Protein AF-A0A831TPR7-F1 (afdb_monomer)

Structure (mmCIF, N/CA/C/O backbone):
data_AF-A0A831TPR7-F1
#
_entry.id   AF-A0A831TPR7-F1
#
loop_
_atom_site.group_PDB
_atom_site.id
_atom_site.type_symbol
_atom_site.label_atom_id
_atom_site.label_alt_id
_atom_site.label_comp_id
_atom_site.label_asym_id
_atom_site.label_entity_id
_atom_site.label_seq_id
_atom_site.pdbx_PDB_ins_code
_atom_site.Cartn_x
_atom_site.Cartn_y
_atom_site.Cartn_z
_atom_site.occupancy
_atom_site.B_iso_or_equiv
_atom_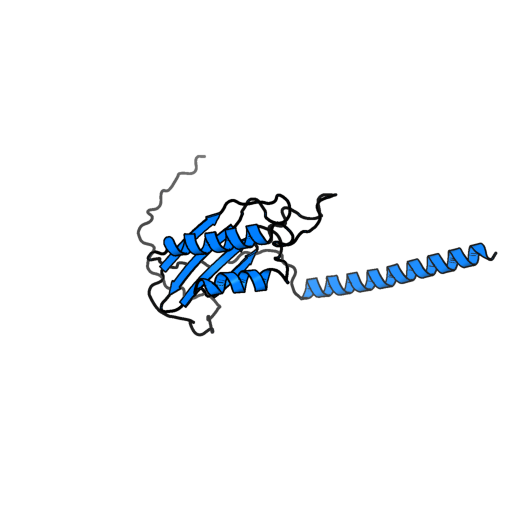site.auth_seq_id
_atom_site.auth_comp_id
_atom_site.auth_asym_id
_atom_site.auth_atom_id
_atom_site.pdbx_PDB_model_num
ATOM 1 N N . MET A 1 1 ? 3.992 -47.432 9.653 1.00 38.12 1 MET A N 1
ATOM 2 C CA . MET A 1 1 ? 4.168 -46.877 11.016 1.00 38.12 1 MET A CA 1
ATOM 3 C C . MET A 1 1 ? 3.329 -45.611 11.141 1.00 38.12 1 MET A C 1
ATOM 5 O O . MET A 1 1 ? 3.591 -44.685 10.383 1.00 38.12 1 MET A O 1
ATOM 9 N N . PRO A 1 2 ? 2.300 -45.561 12.003 1.00 32.09 2 PRO A N 1
ATOM 10 C CA . PRO A 1 2 ? 1.449 -44.384 12.127 1.00 32.09 2 PRO A CA 1
ATOM 11 C C . PRO A 1 2 ? 2.013 -43.424 13.186 1.00 32.09 2 PRO A C 1
ATOM 13 O O . PRO A 1 2 ? 2.220 -43.802 14.337 1.00 32.09 2 PRO A O 1
ATOM 16 N N . LEU A 1 3 ? 2.263 -42.174 12.795 1.00 31.80 3 LEU A N 1
ATOM 17 C CA . LEU A 1 3 ? 2.646 -41.099 13.711 1.00 31.80 3 LEU A CA 1
ATOM 18 C C . LEU A 1 3 ? 1.400 -40.583 14.441 1.00 31.80 3 LEU A C 1
ATOM 20 O O . LEU A 1 3 ? 0.478 -40.026 13.845 1.00 31.80 3 LEU A O 1
ATOM 24 N N . SER A 1 4 ? 1.377 -40.812 15.752 1.00 32.66 4 SER A N 1
ATOM 25 C CA . SER A 1 4 ? 0.311 -40.426 16.671 1.00 32.66 4 SER A CA 1
ATOM 26 C C . SER A 1 4 ? 0.134 -38.906 16.752 1.00 32.66 4 SER A C 1
ATOM 28 O O . SER A 1 4 ? 1.081 -38.176 17.050 1.00 32.66 4 SER A O 1
ATOM 30 N N . ARG A 1 5 ? -1.107 -38.436 16.589 1.00 38.75 5 ARG A N 1
ATOM 31 C CA . ARG A 1 5 ? -1.535 -37.068 16.915 1.00 38.75 5 ARG A CA 1
ATOM 32 C C . ARG A 1 5 ? -1.441 -36.835 18.428 1.00 38.75 5 ARG A C 1
ATOM 34 O O . ARG A 1 5 ? -2.238 -37.394 19.176 1.00 38.75 5 ARG A O 1
ATOM 41 N N . ARG A 1 6 ? -0.547 -35.952 18.884 1.00 32.59 6 ARG A N 1
ATOM 42 C CA . ARG A 1 6 ? -0.655 -35.330 20.215 1.00 32.59 6 ARG A CA 1
ATOM 43 C C . ARG A 1 6 ? -1.358 -33.979 20.086 1.00 32.59 6 ARG A C 1
ATOM 45 O O . ARG A 1 6 ? -0.791 -33.025 19.567 1.00 32.59 6 ARG A O 1
ATOM 52 N N . ARG A 1 7 ? -2.603 -33.910 20.567 1.00 36.56 7 ARG A N 1
ATOM 53 C CA . ARG A 1 7 ? -3.286 -32.649 20.894 1.00 36.56 7 ARG A CA 1
ATOM 54 C C . ARG A 1 7 ? -2.634 -32.088 22.160 1.00 36.56 7 ARG A C 1
ATOM 56 O O . ARG A 1 7 ? -2.813 -32.651 23.234 1.00 36.56 7 ARG A O 1
ATOM 63 N N . GLY A 1 8 ? -1.853 -31.020 22.022 1.00 31.19 8 GLY A N 1
ATOM 64 C CA . GLY A 1 8 ? -1.321 -30.246 23.145 1.00 31.19 8 GLY A CA 1
ATOM 65 C C . GLY A 1 8 ? -2.287 -29.126 23.536 1.00 31.19 8 GLY A C 1
ATOM 66 O O . GLY A 1 8 ? -2.721 -28.358 22.682 1.00 31.19 8 GLY A O 1
ATOM 67 N N . ASN A 1 9 ? -2.638 -29.069 24.820 1.0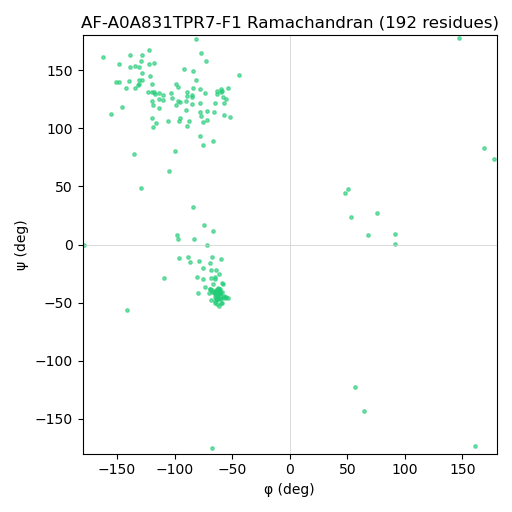0 28.41 9 ASN A N 1
ATOM 68 C CA . ASN A 1 9 ? -3.503 -28.069 25.448 1.00 28.41 9 ASN A CA 1
ATOM 69 C C . ASN A 1 9 ? -2.979 -26.631 25.245 1.00 28.41 9 ASN A C 1
ATOM 71 O O . ASN A 1 9 ? -1.889 -26.295 25.695 1.00 28.41 9 ASN A O 1
ATOM 75 N N . LEU A 1 10 ? -3.794 -25.759 24.642 1.00 34.28 10 LEU A N 1
ATOM 76 C CA . LEU A 1 10 ? -3.510 -24.341 24.346 1.00 34.28 10 LEU A CA 1
ATOM 77 C C . LEU A 1 10 ? -3.796 -23.381 25.524 1.00 34.28 10 LEU A C 1
ATOM 79 O O . LEU A 1 10 ? -4.202 -22.239 25.327 1.00 34.28 10 LEU A O 1
ATOM 83 N N . ARG A 1 11 ? -3.622 -23.819 26.775 1.00 33.84 11 ARG A N 1
ATOM 84 C CA . ARG A 1 11 ? -3.923 -22.990 27.956 1.00 33.84 11 ARG A CA 1
ATOM 85 C C . ARG A 1 11 ? -2.814 -23.075 29.001 1.00 33.84 11 ARG A C 1
ATOM 87 O O . ARG A 1 11 ? -2.983 -23.774 29.989 1.00 33.84 11 ARG A O 1
ATOM 94 N N . SER A 1 12 ? -1.704 -22.365 28.775 1.00 32.97 12 SER A N 1
ATOM 95 C CA . SER A 1 12 ? -0.780 -21.921 29.850 1.00 32.97 12 SER A CA 1
ATOM 96 C C . SER A 1 12 ? 0.430 -21.080 29.396 1.00 32.97 12 SER A C 1
ATOM 98 O O . SER A 1 12 ? 1.195 -20.639 30.244 1.00 32.97 12 SER A O 1
ATOM 100 N N . GLY A 1 13 ? 0.618 -20.780 28.105 1.00 31.08 13 GLY A N 1
ATOM 101 C CA . GLY A 1 13 ? 1.831 -20.106 27.601 1.00 31.08 13 GLY A CA 1
ATOM 102 C C . GLY A 1 13 ? 1.983 -18.601 27.885 1.00 31.08 13 GLY A C 1
ATOM 103 O O . GLY A 1 13 ? 2.782 -17.948 27.223 1.00 31.08 13 GLY A O 1
ATOM 104 N N . ALA A 1 14 ? 1.233 -18.024 28.824 1.00 39.25 14 ALA A N 1
ATOM 105 C CA . ALA A 1 14 ? 1.362 -16.617 29.200 1.0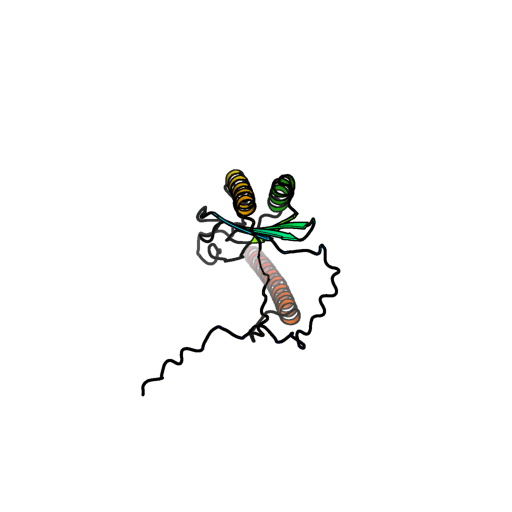0 39.25 14 ALA A CA 1
ATOM 106 C C . ALA A 1 14 ? 2.202 -16.499 30.477 1.00 39.25 14 ALA A C 1
ATOM 108 O O . ALA A 1 14 ? 1.627 -16.420 31.559 1.00 39.25 14 ALA A O 1
ATOM 109 N N . LYS A 1 15 ? 3.538 -16.558 30.350 1.00 35.31 15 LYS A N 1
ATOM 110 C CA . LYS A 1 15 ? 4.546 -16.021 31.298 1.00 35.31 15 LYS A CA 1
ATOM 111 C C . LYS A 1 15 ? 5.949 -16.525 30.936 1.00 35.31 15 LYS A C 1
ATOM 113 O O . LYS A 1 15 ? 6.458 -17.458 31.544 1.00 35.31 15 LYS A O 1
ATOM 118 N N . GLN A 1 16 ? 6.606 -15.868 29.987 1.00 32.12 16 GLN A N 1
ATOM 119 C CA . GLN A 1 16 ? 8.069 -15.790 29.983 1.00 32.12 16 GLN A CA 1
ATOM 120 C C . GLN A 1 16 ? 8.491 -14.530 29.213 1.00 32.12 16 GLN A C 1
ATOM 122 O O . GLN A 1 16 ? 8.226 -14.445 28.015 1.00 32.12 16 GLN A O 1
ATOM 127 N N . PRO A 1 17 ? 9.068 -13.513 29.883 1.00 38.16 17 PRO A N 1
ATOM 128 C CA . PRO A 1 17 ? 9.556 -12.323 29.203 1.00 38.16 17 PRO A CA 1
ATOM 129 C C . PRO A 1 17 ? 10.846 -12.655 28.441 1.00 38.16 17 PRO A C 1
ATOM 131 O O . PRO A 1 17 ? 11.771 -13.257 28.987 1.00 38.16 17 PRO A O 1
ATOM 134 N N . LEU A 1 18 ? 10.871 -12.260 27.169 1.00 46.44 18 LEU A N 1
ATOM 135 C CA . LEU A 1 18 ? 11.997 -12.351 26.241 1.00 46.44 18 LEU A CA 1
ATOM 136 C C . LEU A 1 18 ? 13.223 -11.622 26.815 1.00 46.44 18 LEU A C 1
ATOM 138 O O . LEU A 1 18 ? 13.215 -10.397 26.901 1.00 46.44 18 LEU A O 1
ATOM 142 N N . ARG A 1 19 ? 14.276 -12.358 27.192 1.00 36.34 19 ARG A N 1
ATOM 143 C CA . ARG A 1 19 ? 15.593 -11.769 27.499 1.00 36.34 19 ARG A CA 1
ATOM 144 C C . ARG A 1 19 ? 16.487 -11.598 26.267 1.00 36.34 19 ARG A C 1
ATOM 146 O O . ARG A 1 19 ? 17.414 -10.806 26.334 1.00 36.34 19 ARG A O 1
ATOM 153 N N . ASP A 1 20 ? 16.164 -12.234 25.138 1.00 37.78 20 ASP A N 1
ATOM 154 C CA . ASP A 1 20 ? 17.130 -12.401 24.041 1.00 37.78 20 ASP A CA 1
ATOM 155 C C . ASP A 1 20 ? 16.596 -11.970 22.657 1.00 37.78 20 ASP A C 1
ATOM 157 O O . ASP A 1 20 ? 16.733 -12.689 21.670 1.00 37.78 20 ASP A O 1
ATOM 161 N N . CYS A 1 21 ? 16.003 -10.775 22.558 1.00 42.03 21 CYS A N 1
ATOM 162 C CA . CYS A 1 21 ? 15.929 -10.050 21.282 1.00 42.03 21 CYS A CA 1
ATOM 163 C C . CYS A 1 21 ? 17.089 -9.040 21.243 1.00 42.03 21 CYS A C 1
ATOM 165 O O . CYS A 1 21 ? 17.023 -8.034 21.955 1.00 42.03 21 CYS A O 1
ATOM 167 N N . PRO A 1 22 ? 18.156 -9.260 20.450 1.00 37.09 22 PRO A N 1
ATOM 168 C CA . PRO A 1 22 ? 19.234 -8.291 20.302 1.00 37.09 22 PRO A CA 1
ATOM 169 C C . PRO A 1 22 ? 18.739 -7.156 19.403 1.00 37.09 22 PRO A C 1
ATOM 171 O O . PRO A 1 22 ? 18.873 -7.175 18.184 1.00 37.09 22 PRO A O 1
ATOM 174 N N . GLY A 1 23 ? 18.079 -6.197 20.034 1.00 41.75 23 GLY A N 1
ATOM 175 C CA . GLY A 1 23 ? 17.460 -5.050 19.395 1.00 41.75 23 GLY A CA 1
ATOM 176 C C . GLY A 1 23 ? 16.758 -4.239 20.464 1.00 41.75 23 GLY A C 1
ATOM 177 O O . GLY A 1 23 ? 15.540 -4.296 20.591 1.00 41.75 23 GLY A O 1
ATOM 178 N N . SER A 1 24 ? 17.543 -3.538 21.280 1.00 42.19 24 SER A N 1
ATOM 179 C CA . SER A 1 24 ? 17.031 -2.421 22.069 1.00 42.19 24 SER A CA 1
ATOM 180 C C . SER A 1 24 ? 16.296 -1.499 21.096 1.00 42.19 24 SER A C 1
ATOM 182 O O . SER A 1 24 ? 16.932 -0.915 20.220 1.00 42.19 24 SER A O 1
ATOM 184 N N . LEU A 1 25 ? 14.965 -1.433 21.182 1.00 45.59 25 LEU A N 1
ATOM 185 C CA . LEU A 1 25 ? 14.191 -0.410 20.488 1.00 45.59 25 LEU A CA 1
ATOM 186 C C . LEU A 1 25 ? 14.565 0.918 21.153 1.00 45.59 25 LEU A C 1
ATOM 188 O O . LEU A 1 25 ? 13.980 1.315 22.153 1.00 45.59 25 LEU A O 1
ATOM 192 N N . THR A 1 26 ? 15.610 1.561 20.638 1.00 51.50 26 THR A N 1
ATOM 193 C CA . THR A 1 26 ? 16.143 2.845 21.114 1.00 51.50 26 THR A CA 1
ATOM 194 C C . THR A 1 26 ? 15.233 4.027 20.777 1.00 51.50 26 THR A C 1
ATOM 196 O O . THR A 1 26 ? 15.550 5.165 21.120 1.00 51.50 26 THR A O 1
ATOM 199 N N . GLU A 1 27 ? 14.110 3.787 20.103 1.00 58.50 27 GLU A N 1
ATOM 200 C CA . GLU A 1 27 ? 13.163 4.824 19.721 1.00 58.50 27 GLU A CA 1
ATOM 201 C C . GLU A 1 27 ? 12.191 5.120 20.864 1.00 58.50 27 GLU A C 1
ATOM 203 O O . GLU A 1 27 ? 11.539 4.234 21.417 1.00 58.50 27 GLU A O 1
ATOM 208 N N . 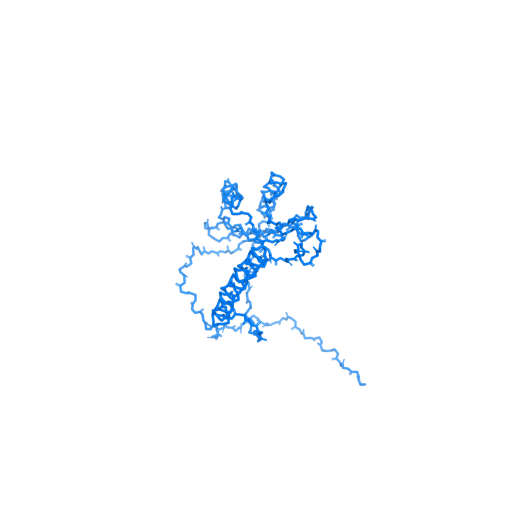LYS A 1 28 ? 12.097 6.405 21.219 1.00 71.88 28 LYS A N 1
ATOM 209 C CA . LYS A 1 28 ? 11.135 6.895 22.204 1.00 71.88 28 LYS A CA 1
ATOM 210 C C . LYS A 1 28 ? 9.710 6.577 21.715 1.00 71.88 28 LYS A C 1
ATOM 212 O O . LYS A 1 28 ? 9.402 6.895 20.564 1.00 71.88 28 LYS A O 1
ATOM 217 N N . PRO A 1 29 ? 8.832 5.999 22.557 1.00 70.69 29 PRO A N 1
ATOM 218 C CA . PRO A 1 29 ? 7.467 5.688 22.149 1.00 70.69 29 PRO A CA 1
ATOM 219 C C . PRO A 1 29 ? 6.725 6.964 21.732 1.00 70.69 29 PRO A C 1
ATOM 221 O O . PRO A 1 29 ? 6.783 7.979 22.428 1.00 70.69 29 PRO A O 1
ATOM 224 N N . LEU A 1 30 ? 6.027 6.912 20.590 1.00 76.69 30 LEU A N 1
ATOM 225 C CA . LEU A 1 30 ? 5.206 8.031 20.107 1.00 76.69 30 LEU A CA 1
ATOM 226 C C . LEU A 1 30 ? 3.973 8.266 20.992 1.00 76.69 30 LEU A C 1
ATOM 228 O O . LEU A 1 30 ? 3.481 9.388 21.064 1.00 76.69 30 LEU A O 1
ATOM 232 N N . SER A 1 31 ? 3.451 7.218 21.632 1.00 82.38 31 SER A N 1
ATOM 233 C CA . SER A 1 31 ? 2.335 7.310 22.572 1.00 82.38 31 SER A CA 1
ATOM 234 C C . SER A 1 31 ? 2.255 6.065 23.459 1.00 82.38 31 SER A C 1
ATOM 236 O O . SER A 1 31 ? 2.809 5.018 23.116 1.00 82.38 31 SER A O 1
ATOM 238 N N . GLU A 1 32 ? 1.544 6.180 24.580 1.00 79.56 32 GLU A N 1
ATOM 239 C CA . GLU A 1 32 ? 1.296 5.108 25.54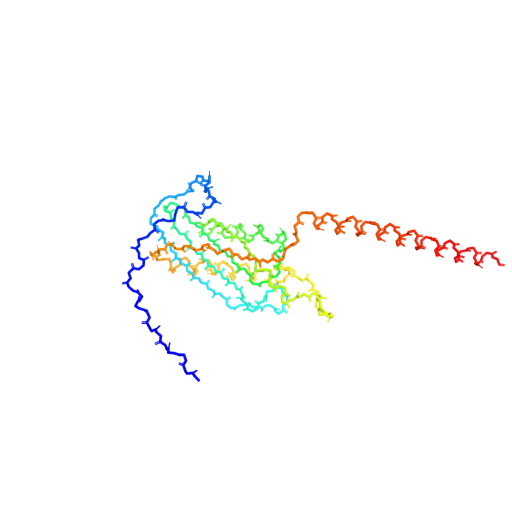7 1.00 79.56 32 GLU A CA 1
ATOM 240 C C . GLU A 1 32 ? -0.210 4.989 25.829 1.00 79.56 32 GLU A C 1
ATOM 242 O O . GLU A 1 32 ? -0.943 5.978 25.803 1.00 79.56 32 GLU A O 1
ATOM 247 N N . GLY A 1 33 ? -0.692 3.773 26.097 1.00 84.25 33 GLY A N 1
ATOM 248 C CA . GLY A 1 33 ? -2.099 3.522 26.414 1.00 84.25 33 GLY A CA 1
ATOM 249 C C . GLY A 1 33 ? -2.605 2.162 25.925 1.00 84.25 33 GLY A C 1
ATOM 250 O O . GLY A 1 33 ? -1.855 1.403 25.303 1.00 84.25 33 GLY A O 1
ATOM 251 N N . PRO A 1 34 ? -3.879 1.823 26.205 1.00 90.50 34 PRO A N 1
ATOM 252 C CA . PRO A 1 34 ? -4.486 0.603 25.692 1.00 90.50 34 PRO A CA 1
ATOM 253 C C . PRO A 1 34 ? -4.549 0.653 24.164 1.00 90.50 34 PRO A C 1
ATOM 255 O O . PRO A 1 34 ? -5.013 1.634 23.585 1.00 90.50 34 PRO A O 1
ATOM 258 N N . ILE A 1 35 ? -4.115 -0.426 23.516 1.00 93.94 35 ILE A N 1
ATOM 259 C CA . ILE A 1 35 ? -4.145 -0.523 22.058 1.00 93.94 35 ILE A CA 1
ATOM 260 C C . ILE A 1 35 ? -5.569 -0.841 21.609 1.00 93.94 35 ILE A C 1
ATOM 262 O O . ILE A 1 35 ? -6.234 -1.747 22.127 1.00 93.94 35 ILE A O 1
ATOM 266 N N . ARG A 1 36 ? -6.035 -0.112 20.601 1.00 96.75 36 ARG A N 1
ATOM 267 C CA . ARG A 1 36 ? -7.246 -0.445 19.855 1.00 96.75 36 ARG A CA 1
ATOM 268 C C . ARG A 1 36 ? -6.890 -0.608 18.389 1.00 96.75 36 ARG A C 1
ATOM 270 O O . ARG A 1 36 ? -6.007 0.073 17.879 1.00 96.75 36 ARG A O 1
ATOM 277 N N . ALA A 1 37 ? -7.566 -1.530 17.720 1.00 97.56 37 ALA A N 1
ATOM 278 C CA . ALA A 1 37 ? -7.316 -1.816 16.320 1.00 97.56 37 ALA A CA 1
ATOM 279 C C . ALA A 1 37 ? -8.619 -2.059 15.561 1.00 97.56 37 ALA A C 1
ATOM 281 O O . ALA A 1 37 ? -9.540 -2.705 16.069 1.00 97.56 37 ALA A O 1
ATOM 282 N N . GLY A 1 38 ? -8.676 -1.549 14.338 1.00 98.19 38 GLY A N 1
ATOM 283 C CA . GLY A 1 38 ? -9.728 -1.794 13.365 1.00 98.19 38 GLY A CA 1
ATOM 284 C C . GLY A 1 38 ? -9.110 -2.237 12.046 1.00 98.19 38 GLY A C 1
ATOM 285 O O . GLY A 1 38 ? -8.050 -1.752 11.660 1.00 98.19 38 GLY A O 1
ATOM 286 N N . PHE A 1 39 ? -9.754 -3.181 11.369 1.00 98.31 39 PHE A N 1
ATOM 287 C CA . PHE A 1 39 ? -9.237 -3.764 10.134 1.00 98.31 39 PHE A CA 1
ATOM 288 C C . PHE A 1 39 ? -10.317 -3.761 9.070 1.00 98.31 39 PHE A C 1
ATOM 290 O O . PHE A 1 39 ? -11.484 -4.051 9.357 1.00 98.31 39 PHE A O 1
ATOM 297 N N . HIS A 1 40 ? -9.912 -3.481 7.840 1.00 98.56 40 HIS A N 1
ATOM 298 C CA . HIS A 1 40 ? -10.772 -3.620 6.681 1.00 98.56 40 HIS A CA 1
ATOM 299 C C . HIS A 1 40 ? -9.957 -4.000 5.448 1.00 98.56 40 HIS A C 1
ATOM 301 O O . HIS A 1 40 ? -8.752 -3.750 5.376 1.00 98.56 40 HIS A O 1
ATOM 307 N N . ARG A 1 41 ? -10.618 -4.644 4.490 1.00 98.31 41 ARG A N 1
ATOM 308 C CA . ARG A 1 41 ? -10.029 -5.005 3.208 1.00 98.31 41 ARG A CA 1
ATOM 309 C C . ARG A 1 41 ? -11.070 -4.831 2.120 1.00 98.31 41 ARG A C 1
ATOM 311 O O . ARG A 1 41 ? -12.188 -5.316 2.266 1.00 98.31 41 ARG A O 1
ATOM 318 N N . ILE A 1 42 ? -10.652 -4.214 1.026 1.00 98.50 42 ILE A N 1
ATOM 319 C CA . ILE A 1 42 ? -11.431 -4.059 -0.193 1.00 98.50 42 ILE A CA 1
ATOM 320 C C . ILE A 1 42 ? -10.800 -4.937 -1.271 1.00 98.50 42 ILE A C 1
ATOM 322 O O . ILE A 1 42 ? -9.604 -4.837 -1.561 1.00 98.50 42 ILE A O 1
ATOM 326 N N . ALA A 1 43 ? -11.611 -5.818 -1.853 1.00 97.50 43 ALA A N 1
ATOM 327 C CA . ALA A 1 43 ? -11.224 -6.592 -3.021 1.00 97.50 43 ALA A CA 1
ATOM 328 C C . ALA A 1 43 ? -11.314 -5.693 -4.259 1.00 97.50 43 ALA A C 1
ATOM 330 O O . ALA A 1 43 ? -12.402 -5.301 -4.670 1.00 97.50 43 ALA A O 1
ATOM 331 N N . TYR A 1 44 ? -10.164 -5.358 -4.834 1.00 96.44 44 TYR A N 1
ATOM 332 C CA . TYR A 1 44 ? -10.057 -4.540 -6.036 1.00 96.44 44 TYR A CA 1
ATOM 333 C C . TYR A 1 44 ? -8.834 -4.983 -6.834 1.00 96.44 44 TYR A C 1
ATOM 335 O O . TYR A 1 44 ? -7.792 -5.282 -6.258 1.00 96.44 44 TYR A O 1
ATOM 343 N N . SER A 1 45 ? -8.966 -5.025 -8.154 1.00 94.38 45 SER A N 1
ATOM 344 C CA . SER A 1 45 ? -7.858 -5.201 -9.084 1.00 94.38 45 SER A CA 1
ATOM 345 C C . SER A 1 45 ? -8.221 -4.501 -10.385 1.00 94.38 45 SER A C 1
ATOM 347 O O . SER A 1 45 ? -9.360 -4.579 -10.841 1.00 94.38 45 SER A O 1
ATOM 349 N N . ASP A 1 46 ? -7.247 -3.830 -10.984 1.00 91.75 46 ASP A N 1
ATOM 350 C CA . ASP A 1 46 ? -7.354 -3.252 -12.326 1.00 91.75 46 ASP A CA 1
ATOM 351 C C . ASP A 1 46 ? -6.745 -4.174 -13.403 1.00 91.75 46 ASP A C 1
ATOM 353 O O . ASP A 1 46 ? -6.654 -3.797 -14.571 1.00 91.75 46 ASP A O 1
ATOM 357 N N . GLY A 1 47 ? -6.300 -5.375 -13.008 1.00 89.12 47 GLY A N 1
ATOM 358 C CA . GLY A 1 47 ? -5.644 -6.351 -13.874 1.00 89.12 47 GLY A CA 1
ATOM 359 C C . GLY A 1 47 ? -4.258 -5.937 -14.376 1.00 89.12 47 GLY A C 1
ATOM 360 O O . GLY A 1 47 ? -3.739 -6.601 -15.273 1.00 89.12 47 GLY A O 1
ATOM 361 N N . ARG A 1 48 ? -3.684 -4.833 -13.870 1.00 89.19 48 ARG A N 1
ATOM 362 C CA . ARG A 1 48 ? -2.442 -4.242 -14.398 1.00 89.19 48 ARG A CA 1
ATOM 363 C C . ARG A 1 48 ? -1.509 -3.693 -13.318 1.00 89.19 48 ARG A C 1
ATOM 365 O O . ARG A 1 48 ? -0.349 -4.080 -13.285 1.00 89.19 48 ARG A O 1
ATOM 372 N N . SER A 1 49 ? -1.976 -2.782 -12.461 1.00 91.00 49 SER A N 1
ATOM 373 C CA . SER A 1 49 ? -1.164 -2.132 -11.418 1.00 91.00 49 SER A CA 1
ATOM 374 C C . SER A 1 49 ? -1.507 -2.583 -9.997 1.00 91.00 49 SER A C 1
ATOM 376 O O . SER A 1 49 ? -0.626 -2.610 -9.138 1.00 91.00 49 SER A O 1
ATOM 378 N N . VAL A 1 50 ? -2.757 -2.991 -9.758 1.00 94.12 50 VAL A N 1
ATOM 379 C CA . VAL A 1 50 ? -3.247 -3.512 -8.477 1.00 94.12 50 VAL A CA 1
ATOM 380 C C . VAL A 1 50 ? -3.615 -4.982 -8.635 1.00 94.12 50 VAL A C 1
ATOM 382 O O . VAL A 1 50 ? -4.508 -5.344 -9.405 1.00 94.12 50 VAL A O 1
ATOM 385 N N . ALA A 1 51 ? -2.914 -5.836 -7.900 1.00 93.06 51 ALA A N 1
ATOM 386 C CA . ALA A 1 51 ? -3.086 -7.281 -7.900 1.00 93.06 51 ALA A CA 1
ATOM 387 C C . ALA A 1 51 ? -4.322 -7.722 -7.085 1.00 93.06 51 ALA A C 1
ATOM 389 O O . ALA A 1 51 ? -4.872 -6.938 -6.307 1.00 93.06 51 ALA A O 1
ATOM 390 N N . PRO A 1 52 ? -4.797 -8.976 -7.248 1.00 94.19 52 PRO A N 1
ATOM 391 C CA . PRO A 1 52 ? -6.033 -9.462 -6.621 1.00 94.19 52 PRO A CA 1
ATOM 392 C C . PRO A 1 52 ? -6.064 -9.416 -5.083 1.00 94.19 52 PRO A C 1
ATOM 394 O O . PRO A 1 52 ? -7.127 -9.577 -4.478 1.00 94.19 52 PRO A O 1
ATOM 397 N N . GLY A 1 53 ? -4.925 -9.201 -4.418 1.00 93.62 53 GLY A N 1
ATOM 398 C CA . GLY A 1 53 ? -4.872 -8.917 -2.988 1.00 93.62 53 GLY A CA 1
ATOM 399 C C . GLY A 1 53 ? -5.614 -7.634 -2.600 1.00 93.62 53 GLY A C 1
ATOM 400 O O . GLY A 1 53 ? -6.147 -7.566 -1.487 1.00 93.62 53 GLY A O 1
ATOM 401 N N . GLY A 1 54 ? -5.754 -6.681 -3.522 1.00 96.81 54 GLY A N 1
ATOM 402 C CA . GLY A 1 54 ? -6.512 -5.449 -3.340 1.00 96.81 54 GLY A CA 1
ATOM 403 C C . GLY A 1 54 ? -5.934 -4.533 -2.269 1.00 96.81 54 GLY A C 1
ATOM 404 O O . GLY A 1 54 ? -4.722 -4.404 -2.127 1.00 96.81 54 GLY A O 1
ATOM 405 N N . ILE A 1 55 ? -6.807 -3.869 -1.516 1.00 98.38 55 ILE A N 1
ATOM 406 C CA . ILE A 1 55 ? -6.424 -2.828 -0.557 1.00 98.38 55 ILE A CA 1
ATOM 407 C C . ILE A 1 55 ? -6.734 -3.325 0.848 1.00 98.38 55 ILE A C 1
ATOM 409 O O . ILE A 1 55 ? -7.873 -3.677 1.144 1.00 98.38 55 ILE A O 1
ATOM 413 N N . SER A 1 56 ? -5.743 -3.328 1.732 1.00 98.44 56 SER A N 1
ATOM 414 C CA . SER A 1 56 ? -5.903 -3.701 3.140 1.00 98.44 56 SER A CA 1
ATOM 415 C C . SER A 1 56 ? -5.521 -2.539 4.043 1.00 98.44 56 SER A C 1
ATOM 417 O O . SER A 1 56 ? -4.512 -1.878 3.808 1.00 98.44 56 SER A O 1
ATOM 419 N N . CYS A 1 57 ? -6.297 -2.308 5.098 1.00 98.56 57 CYS A N 1
ATOM 420 C CA . CYS A 1 57 ? -6.024 -1.267 6.077 1.00 98.56 57 CYS A CA 1
ATOM 421 C C . CYS A 1 57 ? -6.107 -1.800 7.510 1.00 98.56 57 CYS A C 1
ATOM 423 O O . CYS A 1 57 ? -7.023 -2.549 7.864 1.00 98.56 57 CYS A O 1
ATOM 425 N N . ALA A 1 58 ? -5.157 -1.366 8.335 1.00 98.12 58 ALA A N 1
ATOM 426 C CA . ALA A 1 58 ? -5.203 -1.455 9.784 1.00 98.12 58 ALA A CA 1
ATOM 427 C C . ALA A 1 58 ? -5.159 -0.042 10.378 1.00 98.12 58 ALA A C 1
ATOM 429 O O . ALA A 1 58 ? -4.191 0.692 10.176 1.00 98.12 58 ALA A O 1
ATOM 430 N N . VAL A 1 59 ? -6.191 0.327 11.133 1.00 98.38 59 VAL A N 1
ATOM 431 C CA . VAL A 1 59 ? -6.207 1.537 11.960 1.00 98.38 59 VAL A CA 1
ATOM 432 C C . VAL A 1 59 ? -5.836 1.136 13.379 1.00 98.38 59 VAL A C 1
ATOM 434 O O . VAL A 1 59 ? -6.482 0.261 13.954 1.00 98.38 59 VAL A O 1
ATOM 437 N N . LEU A 1 60 ? -4.796 1.756 13.928 1.00 96.56 60 LEU A N 1
ATOM 438 C CA . LEU A 1 60 ? -4.279 1.514 15.270 1.00 96.56 60 LEU A CA 1
ATOM 439 C C . LEU A 1 60 ? -4.406 2.792 16.098 1.00 96.56 60 LEU A C 1
ATOM 441 O O . LEU A 1 60 ? -3.986 3.860 15.658 1.00 96.56 60 LEU A O 1
ATOM 445 N N . GLU A 1 61 ? -4.954 2.670 17.301 1.00 95.94 61 GLU A N 1
ATOM 446 C CA . GLU A 1 61 ? -5.044 3.759 18.272 1.00 95.94 61 GLU A CA 1
ATOM 447 C C . GLU A 1 61 ? -4.295 3.381 19.550 1.00 95.94 61 GLU A C 1
ATOM 449 O O . GLU A 1 61 ? -4.495 2.291 20.094 1.00 95.94 61 GLU A O 1
ATOM 454 N N . ALA A 1 62 ? -3.447 4.288 20.027 1.00 93.69 62 ALA A N 1
ATOM 455 C CA . ALA A 1 62 ? -2.789 4.210 21.326 1.00 93.69 62 ALA A CA 1
ATOM 456 C C . ALA A 1 62 ? -2.638 5.633 21.872 1.00 93.69 62 ALA A C 1
ATOM 458 O O . ALA A 1 62 ? -1.990 6.462 21.238 1.00 93.69 62 ALA A O 1
ATOM 459 N N . GLY A 1 63 ? -3.263 5.923 23.016 1.00 89.88 63 GLY A N 1
ATOM 460 C CA . GLY A 1 63 ? -3.321 7.287 23.547 1.00 89.88 63 GLY A CA 1
ATOM 461 C C . GLY A 1 63 ? -3.943 8.256 22.534 1.00 89.88 63 GLY A C 1
ATOM 462 O O . GLY A 1 63 ? -5.057 8.034 22.065 1.00 89.88 63 GLY A O 1
ATOM 463 N N . GLU A 1 64 ? -3.203 9.308 22.182 1.00 89.75 64 GLU A N 1
ATOM 464 C CA . GLU A 1 64 ? -3.596 10.299 21.165 1.00 89.75 64 GLU A CA 1
ATOM 465 C C . GLU A 1 64 ? -3.169 9.907 19.739 1.00 89.75 64 GLU A C 1
ATOM 467 O O . GLU A 1 64 ? -3.596 10.525 18.762 1.00 89.75 64 GLU A O 1
ATOM 472 N N . LEU A 1 65 ? -2.322 8.882 19.591 1.00 93.50 65 LEU A N 1
ATOM 473 C CA . LEU A 1 65 ? -1.849 8.442 18.286 1.00 93.50 65 LEU A CA 1
ATOM 474 C C . LEU A 1 65 ? -2.927 7.617 17.587 1.00 93.50 65 LEU A C 1
ATOM 476 O O . LEU A 1 65 ? -3.307 6.547 18.061 1.00 93.50 65 LEU A O 1
ATOM 480 N N . ARG A 1 66 ? -3.329 8.073 16.399 1.00 96.69 66 ARG A N 1
ATOM 481 C CA . ARG A 1 66 ? -4.187 7.333 15.472 1.00 96.69 66 ARG A CA 1
ATOM 482 C C . ARG A 1 66 ? -3.454 7.089 14.158 1.00 96.69 66 ARG A C 1
ATOM 484 O O . ARG A 1 66 ? -3.336 7.981 13.322 1.00 96.69 66 ARG A O 1
ATOM 491 N N . LEU A 1 67 ? -2.944 5.878 13.980 1.00 97.31 67 LEU A N 1
ATOM 492 C CA . LEU A 1 67 ? -2.170 5.446 12.818 1.00 97.31 67 LEU A CA 1
ATOM 493 C C . LEU A 1 67 ? -3.070 4.678 11.845 1.00 97.31 67 LEU A C 1
ATOM 495 O O . LEU A 1 67 ? -3.843 3.827 12.273 1.00 97.31 67 LEU A O 1
ATOM 499 N N . ALA A 1 68 ? -2.935 4.915 10.542 1.00 98.25 68 ALA A N 1
ATOM 500 C CA . ALA A 1 68 ? -3.557 4.088 9.510 1.00 98.25 68 ALA A CA 1
ATOM 501 C C . ALA A 1 68 ? -2.475 3.478 8.619 1.00 98.25 68 ALA A C 1
ATOM 503 O O . ALA A 1 68 ? -1.846 4.178 7.827 1.00 98.25 68 ALA A O 1
ATOM 504 N N . VAL A 1 69 ? -2.258 2.172 8.742 1.00 97.94 69 VAL A N 1
ATOM 505 C CA . VAL A 1 69 ? -1.381 1.415 7.846 1.00 97.94 69 VAL A CA 1
ATOM 506 C C . VAL A 1 69 ? -2.230 0.901 6.698 1.00 97.94 69 VAL A C 1
ATOM 508 O O . VAL A 1 69 ? -3.139 0.101 6.911 1.00 97.94 69 VAL A O 1
ATOM 511 N N . ILE A 1 70 ? -1.947 1.366 5.489 1.00 97.88 70 ILE A N 1
ATOM 512 C CA . ILE A 1 70 ? -2.603 0.910 4.270 1.00 97.88 70 ILE A CA 1
ATOM 513 C C . ILE A 1 70 ? -1.587 0.185 3.394 1.00 97.88 70 ILE A C 1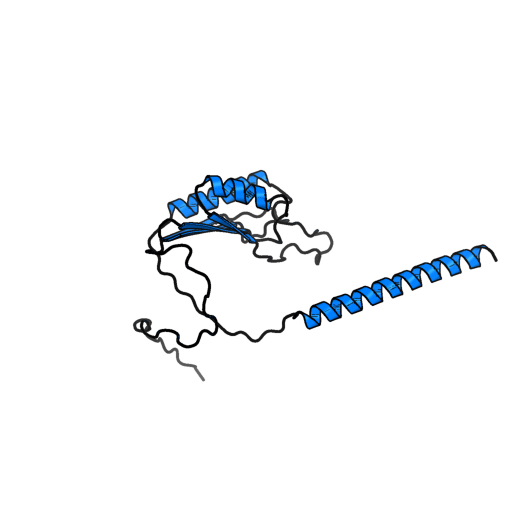
ATOM 515 O O . ILE A 1 70 ? -0.483 0.676 3.156 1.00 97.88 70 ILE A O 1
ATOM 519 N N . SER A 1 71 ? -1.971 -1.000 2.940 1.00 97.62 71 SER A N 1
ATOM 520 C CA . SER A 1 71 ? -1.207 -1.819 2.011 1.00 97.62 71 SER A CA 1
ATOM 521 C C . SER A 1 71 ? -2.036 -2.035 0.755 1.00 97.62 71 SER A C 1
ATOM 523 O O . SER A 1 71 ? -3.166 -2.525 0.841 1.00 97.62 71 SER A O 1
ATOM 525 N N . VAL A 1 72 ? -1.491 -1.654 -0.396 1.00 97.69 72 VAL A N 1
ATOM 526 C CA . VAL A 1 72 ? -2.078 -1.967 -1.703 1.00 97.69 72 VAL A CA 1
ATOM 527 C C . VAL A 1 72 ? -1.298 -3.121 -2.312 1.00 97.69 72 VAL A C 1
ATOM 529 O O . VAL A 1 72 ? -0.072 -3.064 -2.415 1.00 97.69 72 VAL A O 1
ATOM 532 N N . ASP A 1 73 ? -2.002 -4.177 -2.702 1.00 96.06 73 ASP A N 1
ATOM 533 C CA . ASP A 1 73 ? -1.383 -5.308 -3.369 1.00 96.06 73 ASP A CA 1
ATOM 534 C C . ASP A 1 73 ? -0.989 -4.930 -4.796 1.00 96.06 73 ASP A C 1
ATOM 536 O O . ASP A 1 73 ? -1.844 -4.627 -5.624 1.00 96.06 73 ASP A O 1
ATOM 540 N N . GLY A 1 74 ? 0.305 -4.921 -5.085 1.00 93.19 74 GLY A N 1
ATOM 541 C CA . GLY A 1 74 ? 0.839 -4.476 -6.366 1.00 93.19 74 GLY A CA 1
ATOM 542 C C . GLY A 1 74 ? 2.320 -4.137 -6.267 1.00 93.19 74 GLY A C 1
ATOM 543 O O . GLY A 1 74 ? 2.953 -4.363 -5.236 1.00 93.19 74 GLY A O 1
ATOM 544 N N . ASN A 1 75 ? 2.865 -3.583 -7.348 1.00 90.75 75 ASN A N 1
ATOM 545 C CA . ASN A 1 75 ? 4.235 -3.065 -7.394 1.00 90.75 75 ASN A CA 1
ATOM 546 C C . ASN A 1 75 ? 4.416 -1.832 -6.500 1.00 90.75 75 ASN A C 1
ATOM 548 O O . ASN A 1 75 ? 3.498 -1.390 -5.812 1.00 90.75 75 ASN A O 1
ATOM 552 N N . ASN A 1 76 ? 5.604 -1.232 -6.552 1.00 92.69 76 ASN A N 1
ATOM 553 C CA . ASN A 1 76 ? 5.852 0.106 -6.023 1.00 92.69 76 ASN A CA 1
ATOM 554 C C . ASN A 1 76 ? 4.739 1.106 -6.383 1.00 92.69 76 ASN A C 1
ATOM 556 O O . ASN A 1 76 ? 4.151 1.057 -7.464 1.00 92.69 76 ASN A O 1
ATOM 560 N N . ILE A 1 77 ? 4.477 2.040 -5.472 1.00 94.62 77 ILE A N 1
ATOM 561 C CA . ILE A 1 77 ? 3.531 3.140 -5.678 1.00 94.62 77 ILE A CA 1
ATOM 562 C C . ILE A 1 77 ? 4.181 4.283 -6.461 1.00 94.62 77 ILE A C 1
ATOM 564 O O . ILE A 1 77 ? 5.344 4.619 -6.225 1.00 94.62 77 ILE A O 1
ATOM 568 N N . ALA A 1 78 ? 3.424 4.901 -7.367 1.00 95.06 78 ALA A N 1
ATOM 569 C CA . ALA A 1 78 ? 3.887 6.047 -8.136 1.00 95.06 78 ALA A CA 1
ATOM 570 C C . ALA A 1 78 ? 4.283 7.206 -7.198 1.00 95.06 78 ALA A C 1
ATOM 572 O O . ALA A 1 78 ? 3.555 7.556 -6.259 1.00 95.06 78 ALA A O 1
ATOM 573 N N . ALA A 1 79 ? 5.463 7.787 -7.431 1.00 94.06 79 ALA A N 1
ATOM 574 C CA . ALA A 1 79 ? 6.073 8.771 -6.534 1.00 94.06 79 ALA A CA 1
ATOM 575 C C . ALA A 1 79 ? 5.267 10.077 -6.429 1.00 94.06 79 ALA A C 1
ATOM 577 O O . ALA A 1 79 ? 5.273 10.726 -5.386 1.00 94.06 79 ALA A O 1
ATOM 578 N N . ASP A 1 80 ? 4.550 10.438 -7.489 1.00 96.00 80 ASP A N 1
ATOM 579 C CA . ASP A 1 80 ? 3.640 11.581 -7.566 1.00 96.00 80 ASP A CA 1
ATOM 580 C C . ASP A 1 80 ? 2.267 11.283 -6.931 1.00 96.00 80 ASP A C 1
ATOM 582 O O . ASP A 1 80 ? 1.610 12.183 -6.411 1.00 96.00 80 ASP A O 1
ATOM 586 N N . PHE A 1 81 ? 1.837 10.018 -6.926 1.00 96.88 81 PHE A N 1
ATOM 587 C CA . PHE A 1 81 ? 0.555 9.596 -6.360 1.00 96.88 81 PHE A CA 1
ATOM 588 C C . PHE A 1 81 ? 0.593 9.468 -4.835 1.00 96.88 81 PHE A C 1
ATOM 590 O O . PHE A 1 81 ? -0.335 9.894 -4.142 1.00 96.88 81 PHE A O 1
ATOM 597 N N . LYS A 1 82 ? 1.677 8.903 -4.286 1.00 96.81 82 LYS A N 1
ATOM 598 C CA . LYS A 1 82 ? 1.806 8.644 -2.842 1.00 96.81 82 LYS A CA 1
ATOM 599 C C . LYS A 1 82 ? 1.564 9.895 -1.975 1.00 96.81 82 LYS A C 1
ATOM 601 O O . LYS A 1 82 ? 0.804 9.781 -1.011 1.00 96.81 82 LYS A O 1
ATOM 606 N N . PRO A 1 83 ? 2.129 11.082 -2.277 1.00 97.56 83 PRO A N 1
ATOM 607 C CA . PRO A 1 83 ? 1.877 12.292 -1.494 1.00 97.56 83 PRO A CA 1
ATOM 608 C C . PRO A 1 83 ? 0.409 12.729 -1.510 1.00 97.56 83 PRO A C 1
ATOM 610 O O . PRO A 1 83 ? -0.102 13.161 -0.475 1.00 97.56 83 PRO A O 1
ATOM 613 N N . ILE A 1 84 ? -0.277 12.576 -2.649 1.00 98.12 84 ILE A N 1
ATOM 614 C CA . ILE A 1 84 ? -1.699 12.910 -2.810 1.00 98.12 84 ILE A CA 1
ATOM 615 C C . ILE A 1 84 ? -2.544 11.998 -1.920 1.00 98.12 84 ILE A C 1
ATOM 617 O O . ILE A 1 84 ? -3.331 12.487 -1.107 1.00 98.12 84 ILE A O 1
ATOM 621 N N . LEU A 1 85 ? -2.316 10.684 -2.001 1.00 98.06 85 LEU A N 1
ATOM 622 C CA . LEU A 1 85 ? -2.996 9.705 -1.157 1.00 98.06 85 LEU A CA 1
ATOM 623 C C . LEU A 1 85 ? -2.733 9.969 0.332 1.00 98.06 85 LEU A C 1
ATOM 625 O O . LEU A 1 85 ? -3.668 10.030 1.124 1.00 98.06 85 LEU A O 1
ATOM 629 N N . MET A 1 86 ? -1.481 10.206 0.730 1.00 98.06 86 MET A N 1
ATOM 630 C CA . MET A 1 86 ? -1.161 10.535 2.123 1.00 98.06 86 MET A CA 1
ATOM 631 C C . MET A 1 86 ? -1.847 11.823 2.596 1.00 98.06 86 MET A C 1
ATOM 633 O O . MET A 1 86 ? -2.283 11.890 3.742 1.00 98.06 86 MET A O 1
ATOM 637 N N . SER A 1 87 ? -1.953 12.846 1.745 1.00 98.19 87 SER A N 1
ATOM 638 C CA . SER A 1 87 ? -2.680 14.078 2.071 1.00 98.19 87 SER A CA 1
ATOM 639 C C . SER A 1 87 ? -4.173 13.810 2.284 1.00 98.19 87 SER A C 1
ATOM 641 O O . SER A 1 87 ? -4.738 14.220 3.298 1.00 98.19 87 SER A O 1
ATOM 643 N N . ARG A 1 88 ? -4.786 13.033 1.381 1.00 97.94 88 ARG A N 1
ATOM 644 C CA . ARG A 1 88 ? -6.194 12.624 1.460 1.00 97.94 88 ARG A CA 1
ATOM 645 C C . ARG A 1 88 ? -6.499 11.823 2.721 1.00 97.94 88 ARG A C 1
ATOM 647 O O . ARG A 1 88 ? -7.525 12.051 3.346 1.00 97.94 88 ARG A O 1
ATOM 654 N N . LEU A 1 89 ? -5.614 10.910 3.112 1.00 98.19 89 LEU A N 1
ATOM 655 C CA . LEU A 1 89 ? -5.802 10.122 4.328 1.00 98.19 89 LEU A CA 1
ATOM 656 C C . LEU A 1 89 ? -5.564 10.955 5.591 1.00 98.19 89 LEU A C 1
ATOM 658 O O . LEU A 1 89 ? -6.299 10.801 6.561 1.00 98.19 89 LEU A O 1
ATOM 662 N N . ARG A 1 90 ? -4.600 11.888 5.586 1.00 97.88 90 ARG A N 1
ATOM 663 C CA . ARG A 1 90 ? -4.385 12.805 6.721 1.00 97.88 90 ARG A CA 1
ATOM 664 C C . ARG A 1 90 ? -5.623 13.632 7.057 1.00 97.88 90 ARG A C 1
ATOM 666 O O . ARG A 1 90 ? -5.858 13.885 8.235 1.00 97.88 90 ARG A O 1
ATOM 673 N N . SER A 1 91 ? -6.433 14.020 6.068 1.00 97.44 91 SER A N 1
ATOM 674 C CA . SER A 1 91 ? -7.666 14.773 6.337 1.00 97.44 91 SER A CA 1
ATOM 675 C C . SER A 1 91 ? -8.740 13.965 7.081 1.00 97.44 91 SER A C 1
ATOM 677 O O . SER A 1 91 ? -9.675 14.561 7.605 1.00 97.44 91 SER A O 1
ATOM 679 N N . LEU A 1 92 ? -8.573 12.643 7.215 1.00 96.81 92 LEU A N 1
ATOM 680 C CA . LEU A 1 92 ? -9.407 11.777 8.059 1.00 96.81 92 LEU A CA 1
ATOM 681 C C . LEU A 1 92 ? -8.968 11.764 9.538 1.00 96.81 92 LEU A C 1
ATOM 683 O O . LEU A 1 92 ? -9.500 10.989 10.331 1.00 96.81 92 LEU A O 1
ATOM 687 N N . GLY A 1 93 ? -7.976 12.578 9.918 1.00 96.25 93 GLY A N 1
ATOM 688 C CA . GLY A 1 93 ? -7.472 12.649 11.294 1.00 96.25 93 GLY A CA 1
ATOM 689 C C . GLY A 1 93 ? -6.588 11.463 11.690 1.00 96.25 93 GLY A C 1
ATOM 690 O O . GLY A 1 93 ? -6.524 11.108 12.865 1.00 96.25 93 GLY A O 1
ATOM 691 N N . VAL A 1 94 ? -5.924 10.831 10.718 1.00 97.31 94 VAL A N 1
ATOM 692 C CA . VAL A 1 94 ? -4.986 9.722 10.947 1.00 97.31 94 VAL A CA 1
ATOM 693 C C . VAL A 1 94 ? -3.576 10.094 10.494 1.00 97.31 94 VAL A C 1
ATOM 695 O O . VAL A 1 94 ? -3.394 10.925 9.604 1.00 97.31 94 VAL A O 1
ATOM 698 N N . LEU A 1 95 ? -2.567 9.434 11.058 1.00 97.81 95 LEU A N 1
ATOM 699 C CA . LEU A 1 95 ? -1.206 9.398 10.530 1.00 97.81 95 LEU A CA 1
ATOM 700 C C . LEU A 1 95 ? -1.102 8.243 9.514 1.00 97.81 95 LEU A C 1
ATOM 702 O O . LEU A 1 95 ? -1.103 7.081 9.928 1.00 97.81 95 LEU A O 1
ATOM 706 N N . PRO A 1 96 ? -1.041 8.508 8.196 1.00 97.81 96 PRO A N 1
ATOM 707 C CA . PRO A 1 96 ? -1.044 7.445 7.202 1.00 97.81 96 PRO A CA 1
ATOM 708 C C . PRO A 1 96 ? 0.354 6.868 6.975 1.00 97.81 96 PRO A C 1
ATOM 710 O O . PRO A 1 96 ? 1.319 7.599 6.744 1.00 97.81 96 PRO A O 1
ATOM 713 N N . VAL A 1 97 ? 0.431 5.542 6.930 1.00 97.44 97 VAL A N 1
ATOM 714 C CA . VAL A 1 97 ? 1.579 4.768 6.454 1.00 97.44 97 VAL A CA 1
ATOM 715 C C . VAL A 1 97 ? 1.120 3.998 5.225 1.00 97.44 97 VAL A C 1
ATOM 717 O O . VAL A 1 97 ? 0.376 3.028 5.336 1.00 97.44 97 VAL A O 1
ATOM 720 N N . VAL A 1 98 ? 1.540 4.461 4.048 1.00 96.94 98 VAL A N 1
ATOM 721 C CA . VAL A 1 98 ? 1.187 3.851 2.760 1.00 96.94 98 VAL A CA 1
ATOM 722 C C . VAL A 1 98 ? 2.326 2.954 2.296 1.00 96.94 98 VAL A C 1
ATOM 724 O O . VAL A 1 98 ? 3.447 3.434 2.073 1.00 96.94 98 VAL A O 1
ATOM 727 N N . ALA A 1 99 ? 2.013 1.676 2.120 1.00 95.88 99 ALA A N 1
ATOM 728 C CA . ALA A 1 99 ? 2.907 0.647 1.619 1.00 95.88 99 ALA A CA 1
ATOM 729 C C . ALA A 1 99 ? 2.268 -0.122 0.453 1.00 95.88 99 ALA A C 1
ATOM 731 O O . ALA A 1 99 ? 1.053 -0.089 0.243 1.00 95.88 99 ALA A O 1
ATOM 732 N N . THR A 1 100 ? 3.109 -0.825 -0.295 1.00 95.44 100 THR A N 1
ATOM 733 C CA . THR A 1 100 ? 2.703 -1.811 -1.296 1.00 95.44 100 THR A CA 1
ATOM 734 C C . THR A 1 100 ? 3.324 -3.156 -0.940 1.00 95.44 100 THR A C 1
ATOM 736 O O . THR A 1 100 ? 4.325 -3.209 -0.223 1.00 95.44 100 THR A O 1
ATOM 739 N N . THR A 1 101 ? 2.712 -4.250 -1.384 1.00 92.31 101 THR A N 1
ATOM 740 C CA . THR A 1 101 ? 3.216 -5.610 -1.114 1.00 92.31 101 THR A CA 1
ATOM 741 C C . THR A 1 101 ? 4.429 -5.974 -1.965 1.00 92.31 101 THR A C 1
ATOM 743 O O . THR A 1 101 ? 5.151 -6.900 -1.605 1.00 92.31 101 THR A O 1
ATOM 746 N N . ASP A 1 102 ? 4.632 -5.260 -3.078 1.00 86.81 102 ASP A N 1
ATOM 747 C CA . ASP A 1 102 ? 5.611 -5.577 -4.115 1.00 86.81 102 ASP A CA 1
ATOM 748 C C . ASP A 1 102 ? 5.476 -7.039 -4.570 1.00 86.81 102 ASP A C 1
ATOM 750 O O . ASP A 1 102 ? 6.437 -7.801 -4.616 1.00 86.81 102 ASP A O 1
ATOM 754 N N . THR A 1 103 ? 4.240 -7.472 -4.854 1.00 81.25 103 THR A N 1
ATOM 755 C CA . THR A 1 103 ? 3.957 -8.874 -5.209 1.00 81.25 103 THR A CA 1
ATOM 756 C C . THR A 1 103 ? 4.514 -9.295 -6.564 1.00 81.25 103 THR A C 1
ATOM 758 O O . THR A 1 103 ? 4.593 -10.496 -6.817 1.00 81.25 103 THR A O 1
ATOM 761 N N . HIS A 1 104 ? 4.892 -8.349 -7.437 1.00 77.25 104 HIS A N 1
ATOM 762 C CA . HIS A 1 104 ? 5.471 -8.616 -8.767 1.00 77.25 104 HIS A CA 1
ATOM 763 C C . HIS A 1 104 ? 4.626 -9.555 -9.655 1.00 77.25 104 HIS A C 1
ATOM 765 O O . HIS A 1 104 ? 5.128 -10.171 -10.597 1.00 77.25 104 HIS A O 1
ATOM 771 N N . LEU A 1 105 ? 3.317 -9.645 -9.390 1.00 79.56 105 LEU A N 1
ATOM 772 C CA . LEU A 1 105 ? 2.396 -10.490 -10.156 1.00 79.56 105 LEU A CA 1
ATOM 773 C C . LEU A 1 105 ? 2.234 -9.990 -11.603 1.00 79.56 105 LEU A C 1
ATOM 775 O O . LEU A 1 105 ? 2.128 -10.797 -12.522 1.00 79.56 105 LEU A O 1
ATOM 779 N N . TYR A 1 106 ? 2.287 -8.671 -11.810 1.00 75.38 106 TYR A N 1
ATOM 780 C CA . TYR A 1 106 ? 2.281 -8.022 -13.126 1.00 75.38 106 TYR A CA 1
ATOM 781 C C . TYR A 1 106 ? 3.683 -7.510 -13.486 1.00 75.38 106 TYR A C 1
ATOM 783 O O . TYR A 1 106 ? 3.931 -6.308 -13.576 1.00 75.38 106 TYR A O 1
ATOM 791 N N . THR A 1 107 ? 4.640 -8.430 -13.618 1.00 67.50 107 THR A N 1
ATOM 792 C CA . THR A 1 107 ? 6.003 -8.108 -14.066 1.00 67.50 107 THR A CA 1
ATOM 793 C C . THR A 1 107 ? 6.160 -8.235 -15.576 1.00 67.50 107 THR A C 1
ATOM 795 O O . THR A 1 107 ? 5.579 -9.119 -16.204 1.00 67.50 107 THR A O 1
ATOM 798 N N . GLY A 1 108 ? 7.079 -7.440 -16.134 1.00 54.31 108 GLY A N 1
ATOM 799 C CA . GLY A 1 108 ? 7.551 -7.560 -17.522 1.00 54.31 108 GLY A CA 1
ATOM 800 C C . GLY A 1 108 ? 8.336 -8.831 -17.845 1.00 54.31 108 GLY A C 1
ATOM 801 O O . GLY A 1 108 ? 8.938 -8.925 -18.909 1.00 54.31 108 GLY A O 1
ATOM 802 N N . ALA A 1 109 ? 8.326 -9.823 -16.948 1.00 58.72 109 ALA A N 1
ATOM 803 C CA . ALA A 1 109 ? 8.778 -11.176 -17.251 1.00 58.72 109 ALA A CA 1
ATOM 804 C C . ALA A 1 109 ? 7.837 -11.883 -18.248 1.00 58.72 109 ALA A C 1
ATOM 806 O O . ALA A 1 109 ? 8.257 -12.813 -18.935 1.00 58.72 109 ALA A O 1
ATOM 807 N N . ILE A 1 110 ? 6.582 -11.432 -18.353 1.00 57.00 110 ILE A N 1
ATOM 808 C CA . ILE A 1 110 ? 5.634 -11.868 -19.379 1.00 57.00 110 ILE A CA 1
ATOM 809 C C . ILE A 1 110 ? 5.682 -10.857 -20.528 1.00 57.00 110 ILE A C 1
ATOM 811 O O . ILE A 1 110 ? 5.449 -9.665 -20.330 1.00 57.00 110 ILE A O 1
ATOM 815 N N . SER A 1 111 ? 5.981 -11.329 -21.742 1.00 50.12 111 SER A N 1
ATOM 816 C CA . SER A 1 111 ? 5.979 -10.485 -22.942 1.00 50.12 111 SER A CA 1
ATOM 817 C C . SER A 1 111 ? 4.617 -9.795 -23.108 1.00 50.12 111 SER A C 1
ATOM 819 O O . SER A 1 111 ? 3.584 -10.463 -23.115 1.00 50.12 111 SER A O 1
ATOM 821 N N . GLY A 1 112 ? 4.615 -8.462 -23.208 1.00 56.50 112 GLY A N 1
ATOM 822 C CA . GLY A 1 112 ? 3.404 -7.646 -23.368 1.00 56.50 112 GLY A CA 1
ATOM 823 C C . GLY A 1 112 ? 2.758 -7.135 -22.072 1.00 56.50 112 GLY A C 1
ATOM 824 O O . GLY A 1 112 ? 1.751 -6.436 -22.154 1.00 56.50 112 GLY A O 1
ATOM 825 N N . VAL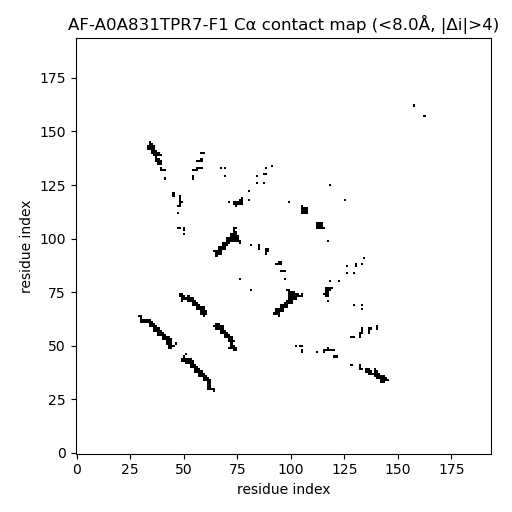 A 1 113 ? 3.312 -7.443 -20.892 1.00 62.41 113 VAL A N 1
ATOM 826 C CA . VAL A 1 113 ? 2.879 -6.854 -19.612 1.00 62.41 113 VAL A CA 1
ATOM 827 C C . VAL A 1 113 ? 3.926 -5.837 -19.168 1.00 62.41 113 VAL A C 1
ATOM 829 O O . VAL A 1 113 ? 5.009 -6.217 -18.741 1.00 62.41 113 VAL A O 1
ATOM 832 N N . ASP A 1 114 ? 3.640 -4.540 -19.272 1.00 65.94 114 ASP A N 1
ATOM 833 C CA . ASP A 1 114 ? 4.582 -3.536 -18.768 1.00 65.94 114 ASP A CA 1
ATOM 834 C C . ASP A 1 114 ? 4.592 -3.488 -17.235 1.00 65.94 114 ASP A C 1
ATOM 836 O O . ASP A 1 114 ? 3.635 -3.856 -16.550 1.00 65.94 114 ASP A O 1
ATOM 840 N N . TYR A 1 115 ? 5.694 -2.978 -16.690 1.00 77.94 115 TYR A N 1
ATOM 841 C CA . TYR A 1 115 ? 5.856 -2.752 -15.261 1.00 77.94 115 TYR A CA 1
ATOM 842 C C . TYR A 1 115 ? 5.116 -1.475 -14.833 1.00 77.94 115 TYR A C 1
ATOM 844 O O . TYR A 1 115 ? 5.664 -0.373 -14.901 1.00 77.94 115 TYR A O 1
ATOM 852 N N . TYR A 1 116 ? 3.866 -1.616 -14.389 1.00 89.06 116 TYR A N 1
ATOM 853 C CA . TYR A 1 116 ? 3.065 -0.486 -13.912 1.00 89.06 116 TYR A CA 1
ATOM 854 C C . TYR A 1 116 ? 3.106 -0.349 -12.390 1.00 89.06 116 TYR A C 1
ATOM 856 O O . TYR A 1 116 ? 2.967 -1.321 -11.647 1.00 89.06 116 TYR A O 1
ATOM 864 N N . THR A 1 117 ? 3.281 0.889 -11.925 1.00 92.69 117 THR A N 1
ATOM 865 C CA . THR A 1 117 ? 3.253 1.236 -10.497 1.00 92.69 117 THR A CA 1
ATOM 866 C C . THR A 1 117 ? 1.820 1.448 -10.018 1.00 92.69 117 THR A C 1
ATOM 868 O O . THR A 1 117 ? 0.967 1.914 -10.782 1.00 92.69 117 THR A O 1
ATOM 871 N N . VAL A 1 118 ? 1.547 1.157 -8.745 1.00 94.62 118 VAL A N 1
ATOM 872 C CA . VAL A 1 118 ? 0.251 1.466 -8.120 1.00 94.62 118 VAL A CA 1
ATOM 873 C C . VAL A 1 118 ? -0.011 2.972 -8.237 1.00 94.62 118 VAL A C 1
ATOM 875 O O . VAL A 1 118 ? 0.828 3.784 -7.842 1.00 94.62 118 VAL A O 1
ATOM 878 N N . GLY A 1 119 ? -1.170 3.351 -8.781 1.00 94.38 119 GLY A N 1
ATOM 879 C CA . GLY A 1 119 ? -1.506 4.751 -9.080 1.00 94.38 119 GLY A CA 1
ATOM 880 C C . GLY A 1 119 ? -1.141 5.213 -10.498 1.00 94.38 119 GLY A C 1
ATOM 881 O O . GLY A 1 119 ? -1.248 6.404 -10.790 1.00 94.38 119 GLY A O 1
ATOM 882 N N . SER A 1 120 ? -0.741 4.298 -11.390 1.00 93.50 120 SER A N 1
ATOM 883 C CA . SER A 1 120 ? -0.613 4.590 -12.832 1.00 93.50 120 SER A CA 1
ATOM 884 C C . SER A 1 120 ? -1.974 4.656 -13.538 1.00 93.50 120 SER A C 1
ATOM 886 O O . SER A 1 120 ? -2.134 5.398 -14.502 1.00 93.50 120 SER A O 1
ATOM 888 N N . PHE A 1 121 ? -2.965 3.906 -13.046 1.00 92.94 121 PHE A N 1
ATOM 889 C CA . PHE A 1 121 ? -4.320 3.835 -13.599 1.00 92.94 121 PHE A CA 1
ATOM 890 C C . PHE A 1 121 ? -5.365 4.057 -12.511 1.00 92.94 121 PHE A C 1
ATOM 892 O O . PHE A 1 121 ? -5.090 3.824 -11.333 1.00 92.94 121 PHE A O 1
ATOM 899 N N . ASN A 1 122 ? -6.569 4.472 -12.923 1.00 94.88 122 ASN A N 1
ATOM 900 C CA . ASN A 1 122 ? -7.751 4.583 -12.062 1.00 94.88 122 ASN A CA 1
ATOM 901 C C . ASN A 1 122 ? -7.456 5.312 -10.738 1.00 94.88 122 ASN A C 1
ATOM 903 O O . ASN A 1 122 ? -7.843 4.850 -9.666 1.00 94.88 122 ASN A O 1
ATOM 907 N N . ARG A 1 123 ? -6.712 6.423 -10.803 1.00 96.50 123 ARG A N 1
ATOM 908 C CA . ARG A 1 123 ? -6.151 7.109 -9.627 1.00 96.50 123 ARG A CA 1
ATOM 909 C C . ARG A 1 123 ? -7.234 7.589 -8.677 1.00 96.50 123 ARG A C 1
ATOM 911 O O . ARG A 1 123 ? -7.097 7.436 -7.469 1.00 96.50 123 ARG A O 1
ATOM 918 N N . GLU A 1 124 ? -8.303 8.137 -9.231 1.00 97.25 124 GLU A N 1
ATOM 919 C CA . GLU A 1 124 ? -9.449 8.664 -8.501 1.00 97.25 124 GLU A CA 1
ATOM 920 C C . GLU A 1 124 ? -10.176 7.531 -7.770 1.00 97.25 124 GLU A C 1
ATOM 922 O O . GLU A 1 124 ? -10.341 7.602 -6.555 1.00 97.25 124 GLU A O 1
ATOM 927 N N . ILE A 1 125 ? -10.470 6.431 -8.472 1.00 97.81 125 ILE A N 1
ATOM 928 C CA . ILE A 1 125 ? -11.061 5.221 -7.879 1.00 97.81 125 ILE A CA 1
ATOM 929 C C . ILE A 1 125 ? -10.153 4.685 -6.767 1.00 97.81 125 ILE A C 1
ATOM 931 O O . ILE A 1 125 ? -10.615 4.368 -5.677 1.00 97.81 125 ILE A O 1
ATOM 935 N N . LEU A 1 126 ? -8.842 4.612 -7.001 1.00 97.69 126 LEU A N 1
ATOM 936 C CA . LEU A 1 126 ? -7.901 4.123 -6.001 1.00 97.69 126 LEU A CA 1
ATOM 937 C C . LEU A 1 126 ? -7.848 5.035 -4.764 1.00 97.69 126 LEU A C 1
ATOM 939 O O . LEU A 1 126 ? -7.780 4.525 -3.646 1.00 97.69 126 LEU A O 1
ATOM 943 N N . LEU A 1 127 ? -7.906 6.361 -4.934 1.00 98.06 127 LEU A N 1
ATOM 944 C CA . LEU A 1 127 ? -8.005 7.315 -3.823 1.00 98.06 127 LEU A CA 1
ATOM 945 C C . LEU A 1 127 ? -9.293 7.110 -3.026 1.00 98.06 127 LEU A C 1
ATOM 947 O O . LEU A 1 127 ? -9.241 7.085 -1.794 1.00 98.06 127 LEU A O 1
ATOM 951 N N . GLU A 1 128 ? -10.425 6.960 -3.709 1.00 98.44 128 GLU A N 1
ATOM 952 C CA . GLU A 1 128 ? -11.733 6.722 -3.094 1.00 98.44 128 GLU A CA 1
ATOM 953 C C . GLU A 1 128 ? -11.737 5.420 -2.298 1.00 98.44 128 GLU A C 1
ATOM 955 O O . GLU A 1 128 ? -11.985 5.451 -1.095 1.00 98.44 128 GLU A O 1
ATOM 960 N N . LEU A 1 129 ? -11.337 4.306 -2.913 1.00 98.56 129 LEU A N 1
ATOM 961 C CA . LEU A 1 129 ? -11.286 3.003 -2.252 1.00 98.56 129 LEU A CA 1
ATOM 962 C C . LEU A 1 129 ? -10.294 2.991 -1.080 1.00 98.56 129 LEU A C 1
ATOM 964 O O . LEU A 1 129 ? -10.567 2.403 -0.036 1.00 98.56 129 LEU A O 1
ATOM 968 N N . CYS A 1 130 ? -9.142 3.658 -1.195 1.00 98.44 130 CYS A N 1
ATOM 969 C CA . CYS A 1 130 ? -8.220 3.786 -0.064 1.00 98.44 130 CYS A CA 1
ATOM 970 C C . CYS A 1 130 ? -8.837 4.590 1.089 1.00 98.44 130 CYS A C 1
ATOM 972 O O . CYS A 1 130 ? -8.651 4.229 2.252 1.00 98.44 130 CYS A O 1
ATOM 974 N N . THR A 1 131 ? -9.564 5.664 0.772 1.00 98.62 131 THR A N 1
ATOM 975 C CA . THR A 1 131 ? -10.270 6.500 1.755 1.00 98.62 131 THR A CA 1
ATOM 976 C C . THR A 1 131 ? -11.351 5.680 2.456 1.00 98.62 131 THR A C 1
ATOM 978 O O . THR A 1 131 ? -11.345 5.586 3.683 1.00 98.62 131 THR A O 1
ATOM 981 N N . GLU A 1 132 ? -12.203 5.006 1.682 1.00 98.62 132 GLU A N 1
ATOM 982 C CA . GLU A 1 132 ? -13.247 4.105 2.175 1.00 98.62 132 GLU A CA 1
ATOM 983 C C . GLU A 1 132 ? -12.651 3.026 3.082 1.00 98.62 132 GLU A C 1
ATOM 985 O O . GLU A 1 132 ? -13.143 2.793 4.183 1.00 98.62 132 GLU A O 1
ATOM 990 N N . CYS A 1 133 ? -11.535 2.414 2.681 1.00 98.62 133 CYS A N 1
ATOM 991 C CA . CYS A 1 133 ? -10.899 1.360 3.462 1.00 98.62 133 CYS A CA 1
ATOM 992 C C . CYS A 1 133 ? -10.443 1.854 4.847 1.00 98.62 133 CYS A C 1
ATOM 994 O O . CYS A 1 133 ? -10.610 1.140 5.839 1.00 98.62 133 CYS A O 1
ATOM 996 N N . VAL A 1 134 ? -9.925 3.086 4.945 1.00 98.69 134 VAL A N 1
ATOM 997 C CA . VAL A 1 134 ? -9.549 3.703 6.231 1.00 98.69 134 VAL A CA 1
ATOM 998 C C . VAL A 1 134 ? -10.778 4.057 7.069 1.00 98.69 134 VAL A C 1
ATOM 1000 O O . VAL A 1 134 ? -10.774 3.831 8.284 1.00 98.69 134 VAL A O 1
ATOM 1003 N N . GLU A 1 135 ? -11.834 4.595 6.461 1.00 98.56 135 GLU A N 1
ATOM 1004 C CA . GLU A 1 135 ? -13.086 4.918 7.158 1.00 98.56 135 GLU A CA 1
ATOM 1005 C C . GLU A 1 135 ? -13.762 3.656 7.708 1.00 98.56 135 GLU A C 1
ATOM 1007 O O . GLU A 1 135 ? -14.171 3.600 8.870 1.00 98.56 135 GLU A O 1
ATOM 1012 N N . GLU A 1 136 ? -13.815 2.600 6.906 1.00 98.69 136 GLU A N 1
ATOM 1013 C CA . GLU A 1 136 ? -14.373 1.309 7.279 1.00 98.69 136 GLU A CA 1
ATOM 1014 C C . GLU A 1 136 ? -13.526 0.608 8.352 1.00 98.69 136 GLU A C 1
ATOM 1016 O O . GLU A 1 136 ? -14.073 0.064 9.321 1.00 98.69 136 GLU A O 1
ATOM 1021 N N . ALA A 1 137 ? -12.196 0.654 8.253 1.00 98.50 137 ALA A N 1
ATOM 1022 C CA . ALA A 1 137 ? -11.320 0.164 9.316 1.00 98.50 137 ALA A CA 1
ATOM 1023 C C . ALA A 1 137 ? -11.530 0.963 10.613 1.00 98.50 137 ALA A C 1
ATOM 1025 O O . ALA A 1 137 ? -11.646 0.370 11.686 1.00 98.50 137 ALA A O 1
ATOM 1026 N N . SER A 1 138 ? -11.680 2.287 10.512 1.00 98.19 138 SER A N 1
ATOM 1027 C CA . SER A 1 138 ? -11.940 3.187 11.642 1.00 98.19 138 SER A CA 1
ATOM 1028 C C . SER A 1 138 ? -13.240 2.860 12.380 1.00 98.19 138 SER A C 1
ATOM 1030 O O . SER A 1 138 ? -13.259 2.817 13.609 1.00 98.19 138 SER A O 1
ATOM 1032 N N . LYS A 1 139 ? -14.327 2.561 11.657 1.00 98.31 139 LYS A N 1
ATOM 1033 C CA . LYS A 1 139 ? -15.616 2.163 12.259 1.00 98.31 139 LYS A CA 1
ATOM 1034 C C . LYS A 1 139 ? -15.531 0.845 13.038 1.00 98.31 139 LYS A C 1
ATOM 1036 O O . LYS A 1 139 ? -16.363 0.584 13.901 1.00 98.31 139 LYS A O 1
ATOM 1041 N N . ARG A 1 140 ? -14.534 0.003 12.744 1.00 98.38 140 ARG A N 1
ATOM 1042 C CA . ARG A 1 140 ? -14.340 -1.327 13.351 1.00 98.38 140 ARG A CA 1
ATOM 1043 C C . ARG A 1 140 ? -13.317 -1.335 14.493 1.00 98.38 140 ARG A C 1
ATOM 1045 O O . ARG A 1 140 ? -12.970 -2.416 14.973 1.00 98.38 140 ARG A O 1
ATOM 1052 N N . VAL A 1 141 ? -12.834 -0.168 14.932 1.00 97.94 141 VAL A N 1
ATOM 1053 C CA . VAL A 1 141 ? -11.828 -0.057 15.997 1.00 97.94 141 VAL A CA 1
ATOM 1054 C C . VAL A 1 141 ? -12.372 -0.564 17.332 1.00 97.94 141 VAL A C 1
ATOM 1056 O O . VAL A 1 141 ? -13.340 -0.047 17.893 1.00 97.94 141 VAL A O 1
ATOM 1059 N N . ARG A 1 142 ? -11.686 -1.560 17.889 1.00 97.44 142 ARG A N 1
ATOM 1060 C CA . ARG A 1 142 ? -12.016 -2.208 19.165 1.00 97.44 142 ARG A CA 1
ATOM 1061 C C . ARG A 1 142 ? -10.758 -2.469 19.982 1.00 97.44 142 ARG A C 1
ATOM 1063 O O . ARG A 1 142 ? -9.659 -2.440 19.437 1.00 97.44 142 ARG A O 1
ATOM 1070 N N . SER A 1 143 ? -10.918 -2.717 21.282 1.00 96.31 143 SER A N 1
ATOM 1071 C CA . SER A 1 143 ? -9.791 -3.081 22.150 1.00 96.31 143 SER A CA 1
ATOM 1072 C C . SER A 1 143 ? -9.034 -4.282 21.574 1.00 96.31 143 SER A C 1
ATOM 1074 O O . SER A 1 143 ? -9.650 -5.241 21.100 1.00 96.31 143 SER A O 1
ATOM 1076 N N . ALA A 1 144 ? -7.707 -4.193 21.568 1.00 93.88 144 ALA A N 1
ATOM 1077 C CA . ALA A 1 144 ? -6.826 -5.182 20.976 1.00 93.88 144 ALA A CA 1
ATOM 1078 C C . ALA A 1 144 ? -5.601 -5.420 21.865 1.00 93.88 144 ALA A C 1
ATOM 1080 O O . ALA A 1 144 ? -5.146 -4.547 22.600 1.00 93.88 144 ALA A O 1
ATOM 1081 N N . THR A 1 145 ? -5.041 -6.621 21.768 1.00 89.06 145 THR A N 1
ATOM 1082 C CA . THR A 1 145 ? -3.760 -6.967 22.384 1.00 89.06 145 THR A CA 1
ATOM 1083 C C . THR A 1 145 ? -2.732 -7.141 21.279 1.00 89.06 145 THR A C 1
ATOM 1085 O O . THR A 1 145 ? -2.974 -7.871 20.319 1.00 89.06 145 THR A O 1
ATOM 1088 N N . LEU A 1 146 ? -1.590 -6.469 21.408 1.00 84.62 146 LEU A N 1
ATOM 1089 C CA . LEU A 1 146 ? -0.469 -6.635 20.494 1.00 84.62 146 LEU A CA 1
ATOM 1090 C C . LEU A 1 146 ? 0.376 -7.828 20.942 1.00 84.62 146 LEU A C 1
ATOM 1092 O O . LEU A 1 146 ? 0.789 -7.919 22.097 1.00 84.62 146 LEU A O 1
ATOM 1096 N N . CYS A 1 147 ? 0.652 -8.732 20.015 1.00 85.81 147 CYS A N 1
ATOM 1097 C CA . CYS A 1 147 ? 1.627 -9.799 20.185 1.00 85.81 147 CYS A CA 1
ATOM 1098 C C . CYS A 1 147 ? 2.516 -9.807 18.946 1.00 85.81 147 CYS A C 1
ATOM 1100 O O . CYS A 1 147 ? 2.015 -9.692 17.829 1.00 85.81 147 CYS A O 1
ATOM 1102 N N . TYR A 1 148 ? 3.820 -9.954 19.142 1.00 85.94 148 TYR A N 1
ATOM 1103 C CA . TYR A 1 148 ? 4.769 -10.138 18.054 1.00 85.94 148 TYR A CA 1
ATOM 1104 C C . TYR A 1 148 ? 5.667 -11.331 18.368 1.00 85.94 148 TYR A C 1
ATOM 1106 O O . TYR A 1 148 ? 5.884 -11.678 19.530 1.00 85.94 148 TYR A O 1
ATOM 1114 N N . ALA A 1 149 ? 6.163 -11.971 17.317 1.00 86.81 149 ALA A N 1
ATOM 1115 C CA . ALA A 1 149 ? 7.125 -13.050 17.413 1.00 86.81 149 ALA A CA 1
ATOM 1116 C C . ALA A 1 149 ? 8.224 -12.804 16.384 1.00 86.81 149 ALA A C 1
ATOM 1118 O O . ALA A 1 149 ? 7.944 -12.467 15.233 1.00 86.81 149 ALA A O 1
ATOM 1119 N N . CYS A 1 150 ? 9.469 -12.968 16.816 1.00 90.50 150 CYS A N 1
ATOM 1120 C CA . CYS A 1 150 ? 10.634 -12.847 15.956 1.00 90.50 150 CYS A CA 1
ATOM 1121 C C . CYS A 1 150 ? 11.146 -14.244 15.624 1.00 90.50 150 CYS A C 1
ATOM 1123 O O . CYS A 1 150 ? 11.346 -15.068 16.516 1.00 90.50 150 CYS A O 1
ATOM 1125 N N . TYR A 1 151 ? 11.379 -14.494 14.339 1.00 88.25 151 TYR A N 1
ATOM 1126 C CA . TYR A 1 151 ? 11.932 -15.752 13.858 1.00 88.25 151 TYR A CA 1
ATOM 1127 C C . TYR A 1 151 ? 13.201 -15.470 13.067 1.00 88.25 151 TYR A C 1
ATOM 1129 O O . TYR A 1 151 ? 13.213 -14.625 12.173 1.00 88.25 151 TYR A O 1
ATOM 1137 N N . THR A 1 152 ? 14.269 -16.200 13.371 1.00 91.75 152 THR A N 1
ATOM 1138 C CA . THR A 1 152 ? 15.486 -16.164 12.564 1.00 91.75 152 THR A CA 1
ATOM 1139 C C . THR A 1 152 ? 15.334 -17.133 11.401 1.00 91.75 152 THR A C 1
ATOM 1141 O O . THR A 1 152 ? 15.146 -18.332 11.600 1.00 91.75 152 THR A O 1
ATOM 1144 N N . HIS A 1 153 ? 15.440 -16.618 10.179 1.00 87.62 153 HIS A N 1
ATOM 1145 C CA . HIS A 1 153 ? 15.426 -17.425 8.967 1.00 87.62 153 HIS A CA 1
ATOM 1146 C C . HIS A 1 153 ? 16.755 -17.285 8.226 1.00 87.62 153 HIS A C 1
ATOM 1148 O O . HIS A 1 153 ? 17.224 -16.178 7.966 1.00 87.62 153 HIS A O 1
ATOM 1154 N N . ARG A 1 154 ? 17.369 -18.418 7.873 1.00 90.44 154 ARG A N 1
ATOM 1155 C CA . ARG A 1 154 ? 18.597 -18.441 7.077 1.00 90.44 154 ARG A CA 1
ATOM 1156 C C . ARG A 1 154 ? 18.227 -18.478 5.597 1.00 90.44 154 ARG A C 1
ATOM 1158 O O . ARG A 1 154 ? 17.888 -19.537 5.081 1.00 90.44 154 ARG A O 1
ATOM 1165 N N . SER A 1 155 ? 18.329 -17.334 4.929 1.00 87.50 155 SER A N 1
ATOM 1166 C CA . SER A 1 155 ? 18.141 -17.204 3.480 1.00 87.50 155 SER A CA 1
ATOM 1167 C C . SER A 1 155 ? 19.382 -16.613 2.813 1.00 87.50 155 SER A C 1
ATOM 1169 O O . SER A 1 155 ? 20.285 -16.108 3.482 1.00 87.50 155 SER A O 1
ATOM 1171 N N . ARG A 1 156 ? 19.432 -16.690 1.482 1.00 87.50 156 ARG A N 1
ATOM 1172 C CA . ARG A 1 156 ? 20.388 -15.942 0.662 1.00 87.50 156 ARG A CA 1
ATOM 1173 C C . ARG A 1 156 ? 19.759 -14.600 0.318 1.00 87.50 156 ARG A C 1
ATOM 1175 O O . ARG A 1 156 ? 18.625 -14.555 -0.144 1.00 87.50 156 ARG A O 1
ATOM 1182 N N . TYR A 1 157 ? 20.501 -13.525 0.520 1.00 84.56 157 TYR A N 1
ATOM 1183 C CA . TYR A 1 157 ? 20.092 -12.183 0.129 1.00 84.56 157 TYR A CA 1
ATOM 1184 C C . TYR A 1 157 ? 21.258 -11.486 -0.567 1.00 84.56 157 TYR A C 1
ATOM 1186 O O . TYR A 1 157 ? 22.420 -11.833 -0.350 1.00 84.56 157 TYR A O 1
ATOM 1194 N N . LEU A 1 158 ? 20.934 -10.529 -1.433 1.00 86.56 158 LEU A N 1
ATOM 1195 C CA . LEU A 1 158 ? 21.915 -9.622 -2.013 1.00 86.56 158 LEU A CA 1
ATOM 1196 C C . LEU A 1 158 ? 22.288 -8.602 -0.941 1.00 86.56 158 LEU A C 1
ATOM 1198 O O . LEU A 1 158 ? 21.497 -7.725 -0.603 1.00 86.56 158 LEU A O 1
ATOM 1202 N N . ASP A 1 159 ? 23.472 -8.756 -0.367 1.00 89.06 159 ASP A N 1
ATOM 1203 C CA . ASP A 1 159 ? 24.023 -7.795 0.575 1.00 89.06 159 ASP A CA 1
ATOM 1204 C C . ASP A 1 159 ? 24.664 -6.605 -0.165 1.00 89.06 159 ASP A C 1
ATOM 1206 O O . ASP A 1 159 ? 24.744 -6.553 -1.397 1.00 89.06 159 ASP A O 1
ATOM 1210 N N . ALA A 1 160 ? 25.145 -5.622 0.597 1.00 89.75 160 ALA A N 1
ATOM 1211 C CA . ALA A 1 160 ? 25.791 -4.444 0.027 1.00 89.75 160 ALA A CA 1
ATOM 1212 C C . ALA A 1 160 ? 27.016 -4.803 -0.836 1.00 89.75 160 ALA A C 1
ATOM 1214 O O . ALA A 1 160 ? 27.289 -4.132 -1.834 1.00 89.75 160 ALA A O 1
ATOM 1215 N N . SER A 1 161 ? 27.744 -5.868 -0.476 1.00 90.38 161 SER A N 1
ATOM 1216 C CA . SER A 1 161 ? 28.907 -6.321 -1.238 1.00 90.38 161 SER A CA 1
ATOM 1217 C C . SER A 1 161 ? 28.493 -6.892 -2.598 1.00 90.38 161 SER A C 1
ATOM 1219 O O . SER A 1 161 ? 29.016 -6.457 -3.628 1.00 90.38 161 SER A O 1
ATOM 1221 N N . ALA A 1 162 ? 27.488 -7.768 -2.632 1.00 89.62 162 ALA A N 1
ATOM 1222 C CA . ALA A 1 162 ? 26.964 -8.352 -3.857 1.00 89.62 162 ALA A CA 1
ATOM 1223 C C . ALA A 1 162 ? 26.363 -7.290 -4.793 1.00 89.62 162 ALA A C 1
ATOM 1225 O O . ALA A 1 162 ? 26.630 -7.313 -5.996 1.00 89.62 162 ALA A O 1
ATOM 1226 N N . LEU A 1 163 ? 25.631 -6.306 -4.256 1.00 91.12 163 LEU A N 1
ATOM 1227 C CA . LEU A 1 163 ? 25.112 -5.176 -5.039 1.00 91.12 163 LEU A CA 1
ATOM 1228 C C . LEU A 1 163 ? 26.237 -4.333 -5.655 1.00 91.12 163 LEU A C 1
ATOM 1230 O O . LEU A 1 163 ? 26.164 -3.950 -6.825 1.00 91.12 163 LEU A O 1
ATOM 1234 N N . LYS A 1 164 ? 27.314 -4.081 -4.901 1.00 92.62 164 LYS A N 1
ATOM 1235 C CA . LYS A 1 164 ? 28.489 -3.366 -5.414 1.00 92.62 164 LYS A CA 1
ATOM 1236 C C . LYS A 1 164 ? 29.167 -4.142 -6.543 1.00 92.62 164 LYS A C 1
ATOM 1238 O O . LYS A 1 164 ? 29.513 -3.547 -7.562 1.00 92.62 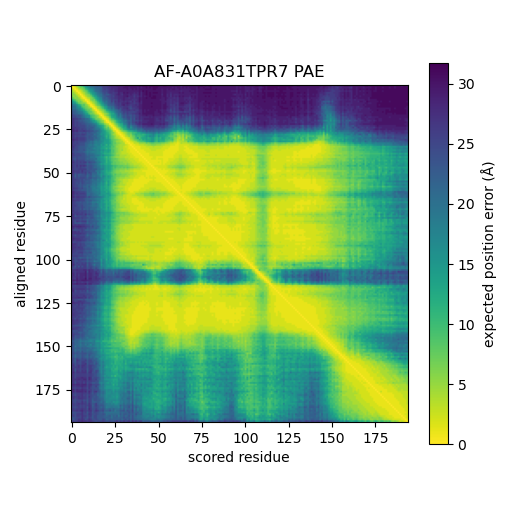164 LYS A O 1
ATOM 1243 N N . HIS A 1 165 ? 29.314 -5.458 -6.396 1.00 92.62 165 HIS A N 1
ATOM 1244 C CA . HIS A 1 165 ? 29.858 -6.315 -7.450 1.00 92.62 165 HIS A CA 1
ATOM 1245 C C . HIS A 1 165 ? 29.004 -6.278 -8.724 1.00 92.62 165 HIS A C 1
ATOM 1247 O O . HIS A 1 165 ? 29.550 -6.071 -9.808 1.00 92.62 165 HIS A O 1
ATOM 1253 N N . LEU A 1 166 ? 27.677 -6.386 -8.603 1.00 91.81 166 LEU A N 1
ATOM 1254 C CA . LEU A 1 166 ? 26.758 -6.258 -9.740 1.00 91.81 166 LEU A CA 1
ATOM 1255 C C . LEU A 1 166 ? 26.890 -4.904 -10.446 1.00 91.81 166 LEU A C 1
ATOM 1257 O O . LEU A 1 166 ? 26.908 -4.850 -11.678 1.00 91.81 166 LEU A O 1
ATOM 1261 N N . SER A 1 167 ? 27.038 -3.818 -9.684 1.00 90.88 167 SER A N 1
ATOM 1262 C CA . SER A 1 167 ? 27.230 -2.474 -10.240 1.00 90.88 167 SER A CA 1
ATOM 1263 C C . SER A 1 167 ? 28.533 -2.364 -11.043 1.00 90.88 167 SER A C 1
ATOM 1265 O O . SER A 1 167 ? 28.532 -1.842 -12.159 1.00 90.88 167 SER A O 1
ATOM 1267 N N . VAL A 1 168 ? 29.637 -2.910 -10.518 1.00 92.62 168 VAL A N 1
ATOM 1268 C CA . VAL A 1 168 ? 30.944 -2.905 -11.198 1.00 92.62 168 VAL A CA 1
ATOM 1269 C C . VAL A 1 168 ? 30.895 -3.705 -12.500 1.00 92.62 168 VAL A C 1
ATOM 1271 O O . VAL A 1 168 ? 31.340 -3.206 -13.534 1.00 92.62 168 VAL A O 1
ATOM 1274 N N . VAL A 1 169 ? 30.318 -4.911 -12.469 1.00 93.06 169 VAL A N 1
ATOM 1275 C CA . VAL A 1 169 ? 30.186 -5.763 -13.662 1.00 93.06 169 VAL A CA 1
ATOM 1276 C C . VAL A 1 169 ? 29.315 -5.084 -14.718 1.00 93.06 169 VAL A C 1
ATOM 1278 O O . VAL A 1 169 ? 29.725 -4.976 -15.871 1.00 93.06 169 VAL A O 1
ATOM 1281 N N . THR A 1 170 ? 28.162 -4.538 -14.321 1.00 92.44 170 THR A N 1
ATOM 1282 C CA . THR A 1 170 ? 27.270 -3.797 -15.230 1.00 92.44 170 THR A CA 1
ATOM 1283 C C . THR A 1 170 ? 27.994 -2.624 -15.890 1.00 92.44 170 THR A C 1
ATOM 1285 O O . THR A 1 170 ? 27.905 -2.445 -17.103 1.00 92.44 170 THR A O 1
ATOM 1288 N N . ARG A 1 171 ? 28.770 -1.850 -15.120 1.00 91.62 171 ARG A N 1
ATOM 1289 C CA . ARG A 1 171 ? 29.531 -0.712 -15.649 1.00 91.62 171 ARG A CA 1
ATOM 1290 C C . ARG A 1 171 ? 30.605 -1.139 -16.652 1.00 91.62 171 ARG A C 1
ATOM 1292 O O . ARG A 1 171 ? 30.765 -0.461 -17.665 1.00 91.62 171 ARG A O 1
ATOM 1299 N N . SER A 1 172 ? 31.325 -2.234 -16.388 1.00 91.94 172 SER A N 1
ATOM 1300 C CA . SER A 1 172 ? 32.312 -2.763 -17.343 1.00 91.94 172 SER A CA 1
ATOM 1301 C C . SER A 1 172 ? 31.633 -3.212 -18.630 1.00 91.94 172 SER A C 1
ATOM 1303 O O . SER A 1 172 ? 32.040 -2.790 -19.705 1.00 91.94 172 SER A O 1
ATOM 1305 N N . ASN A 1 173 ? 30.539 -3.968 -18.520 1.00 93.44 173 ASN A N 1
ATOM 1306 C CA . ASN A 1 173 ? 29.805 -4.471 -19.679 1.00 93.44 173 ASN A CA 1
ATOM 1307 C C . ASN A 1 173 ? 29.268 -3.337 -20.564 1.00 93.44 173 ASN A C 1
ATOM 1309 O O . ASN A 1 173 ? 29.361 -3.423 -21.784 1.00 93.44 173 ASN A O 1
ATOM 1313 N N . ILE A 1 174 ? 28.750 -2.256 -19.967 1.00 93.81 174 ILE A N 1
ATOM 1314 C CA . ILE A 1 174 ? 28.300 -1.074 -20.721 1.00 93.81 174 ILE A CA 1
ATOM 1315 C C . ILE A 1 174 ? 29.473 -0.424 -21.459 1.00 93.81 174 ILE A C 1
ATOM 1317 O O . ILE A 1 174 ? 29.355 -0.123 -22.645 1.00 93.81 174 ILE A O 1
ATOM 1321 N N . ARG A 1 175 ? 30.608 -0.214 -20.779 1.00 95.12 175 ARG A N 1
ATOM 1322 C CA . ARG A 1 175 ? 31.807 0.375 -21.392 1.00 95.12 175 ARG A CA 1
ATOM 1323 C C . ARG A 1 175 ? 32.294 -0.469 -22.570 1.00 95.12 175 ARG A C 1
ATOM 1325 O O . ARG A 1 175 ? 32.527 0.071 -23.648 1.00 95.12 175 ARG A O 1
ATOM 1332 N N . ASP A 1 176 ? 32.445 -1.770 -22.353 1.00 95.44 176 ASP A N 1
ATOM 1333 C CA . ASP A 1 176 ? 33.014 -2.692 -23.334 1.00 95.44 176 ASP A CA 1
ATOM 1334 C C . ASP A 1 176 ? 32.058 -2.872 -24.525 1.00 95.44 176 ASP A C 1
ATOM 1336 O O . ASP A 1 176 ? 32.488 -2.850 -25.678 1.00 95.44 176 ASP A O 1
ATOM 1340 N N . GLY A 1 177 ? 30.747 -2.931 -24.267 1.00 95.12 177 GLY A N 1
ATOM 1341 C CA . GLY A 1 177 ? 29.719 -2.935 -25.307 1.00 95.12 177 GLY A CA 1
ATOM 1342 C C . GLY A 1 177 ? 29.718 -1.660 -26.153 1.00 95.12 177 GLY A C 1
ATOM 1343 O O . GLY A 1 177 ? 29.624 -1.733 -27.376 1.00 95.12 177 GLY A O 1
ATOM 1344 N N . LEU A 1 178 ? 29.884 -0.488 -25.534 1.00 96.50 178 LEU A N 1
ATOM 1345 C CA . LEU A 1 178 ? 29.932 0.787 -26.254 1.00 96.50 178 LEU A CA 1
ATOM 1346 C C . LEU A 1 178 ? 31.207 0.913 -27.102 1.00 96.50 178 LEU A C 1
ATOM 1348 O O . LEU A 1 178 ? 31.144 1.375 -28.240 1.00 96.50 178 LEU A O 1
ATOM 1352 N N . ALA A 1 179 ? 32.345 0.436 -26.590 1.00 95.88 179 ALA A N 1
ATOM 1353 C CA . ALA A 1 179 ? 33.588 0.347 -27.355 1.00 95.88 179 ALA A CA 1
ATOM 1354 C C . ALA A 1 179 ? 33.447 -0.581 -28.573 1.00 95.88 179 ALA A C 1
ATOM 1356 O O . ALA A 1 179 ? 33.877 -0.217 -29.667 1.00 95.88 179 ALA A O 1
ATOM 1357 N N . LEU A 1 180 ? 32.796 -1.738 -28.402 1.00 97.06 180 LEU A N 1
ATOM 1358 C CA . LEU A 1 180 ? 32.485 -2.652 -29.502 1.00 97.06 180 LEU A CA 1
ATOM 1359 C C . LEU A 1 180 ? 31.618 -1.971 -30.561 1.00 97.06 180 LEU A C 1
ATOM 1361 O O . LEU A 1 180 ? 32.003 -1.978 -31.721 1.00 97.06 180 LEU A O 1
ATOM 1365 N N . VAL A 1 181 ? 30.512 -1.320 -30.181 1.00 97.00 181 VAL A N 1
ATOM 1366 C CA . VAL A 1 181 ? 29.634 -0.605 -31.130 1.00 97.00 181 VAL A CA 1
ATOM 1367 C C . VAL A 1 181 ? 30.403 0.449 -31.931 1.00 97.00 181 VAL A C 1
ATOM 1369 O O . VAL A 1 181 ? 30.262 0.509 -33.152 1.00 97.00 181 VAL A O 1
ATOM 1372 N N . LEU A 1 182 ? 31.242 1.256 -31.272 1.00 97.19 182 LEU A N 1
ATOM 1373 C CA . LEU A 1 182 ? 32.064 2.265 -31.948 1.00 97.19 182 LEU A CA 1
ATOM 1374 C C . LEU A 1 182 ? 33.067 1.636 -32.920 1.00 97.19 182 LEU A C 1
ATOM 1376 O O . LEU A 1 182 ? 33.242 2.141 -34.028 1.00 97.19 182 LEU A O 1
ATOM 1380 N N . LEU A 1 183 ? 33.694 0.522 -32.536 1.00 96.94 183 LEU A N 1
ATOM 1381 C CA . LEU A 1 183 ? 34.610 -0.215 -33.404 1.00 96.94 183 LEU A CA 1
ATOM 1382 C C . LEU A 1 183 ? 33.884 -0.782 -34.635 1.00 96.94 183 LEU A C 1
ATOM 1384 O O . LEU A 1 183 ? 34.400 -0.692 -35.750 1.00 96.94 183 LEU A O 1
ATOM 1388 N N . THR A 1 184 ? 32.670 -1.312 -34.470 1.00 96.62 184 THR A N 1
ATOM 1389 C CA . THR A 1 184 ? 31.853 -1.805 -35.589 1.00 96.62 184 THR A CA 1
ATOM 1390 C C . THR A 1 184 ? 31.449 -0.668 -36.531 1.00 96.62 184 THR A C 1
ATOM 1392 O O . THR A 1 184 ? 31.539 -0.804 -37.748 1.00 96.62 184 THR A O 1
ATOM 1395 N N . LEU A 1 185 ? 31.055 0.492 -35.996 1.00 96.69 185 LEU A N 1
ATOM 1396 C CA . LEU A 1 185 ? 30.734 1.671 -36.811 1.00 96.69 185 LEU A CA 1
ATOM 1397 C C . LEU A 1 185 ? 31.958 2.191 -37.578 1.00 96.69 185 LEU A C 1
ATOM 1399 O O . LEU A 1 185 ? 31.858 2.510 -38.759 1.00 96.69 185 LEU A O 1
ATOM 1403 N N . LEU A 1 186 ? 33.130 2.228 -36.940 1.00 96.25 186 LEU A N 1
ATOM 1404 C CA . LEU A 1 186 ? 34.367 2.662 -37.589 1.00 96.25 186 LEU A CA 1
ATOM 1405 C C . LEU A 1 186 ? 34.781 1.711 -38.720 1.00 96.25 186 LEU A C 1
ATOM 1407 O O . LEU A 1 186 ? 35.137 2.157 -39.808 1.00 96.25 186 LEU A O 1
ATOM 1411 N N . THR A 1 187 ? 34.726 0.402 -38.472 1.00 95.69 187 THR A N 1
ATOM 1412 C CA . THR A 1 187 ? 35.105 -0.615 -39.466 1.00 95.69 187 THR A CA 1
ATOM 1413 C C . THR A 1 187 ? 34.137 -0.654 -40.646 1.00 95.69 187 THR A C 1
ATOM 1415 O O . THR A 1 187 ? 34.584 -0.747 -41.786 1.00 95.69 187 THR A O 1
ATOM 1418 N N . THR A 1 188 ? 32.831 -0.509 -40.405 1.00 95.25 188 THR A N 1
ATOM 1419 C CA . THR A 1 188 ? 31.826 -0.400 -41.479 1.00 95.25 188 THR A CA 1
ATOM 1420 C C . THR A 1 188 ? 31.993 0.875 -42.309 1.00 95.25 188 THR A C 1
ATOM 1422 O O . THR A 1 188 ? 31.926 0.805 -43.533 1.00 95.25 188 THR A O 1
ATOM 1425 N N . ALA A 1 189 ? 32.282 2.021 -41.681 1.00 94.50 189 ALA A N 1
ATOM 1426 C CA . ALA A 1 189 ? 32.563 3.267 -42.396 1.00 94.50 189 ALA A CA 1
ATOM 1427 C C . ALA A 1 189 ? 33.836 3.175 -43.254 1.00 94.50 189 ALA A C 1
ATOM 1429 O O . ALA A 1 189 ? 33.838 3.627 -44.396 1.00 94.50 189 ALA A O 1
ATOM 1430 N N . LEU A 1 190 ? 34.902 2.558 -42.730 1.00 94.69 190 LEU A N 1
ATOM 1431 C CA . LEU A 1 190 ? 36.147 2.354 -43.474 1.00 94.69 190 LEU A CA 1
ATOM 1432 C C . LEU A 1 190 ? 35.943 1.419 -44.674 1.00 94.69 190 LEU A C 1
ATOM 1434 O O . LEU A 1 190 ? 36.445 1.702 -45.755 1.00 94.69 190 LEU A O 1
ATOM 1438 N N . ALA A 1 191 ? 35.175 0.339 -44.502 1.00 92.88 191 ALA A N 1
ATOM 1439 C CA . ALA A 1 191 ? 34.844 -0.586 -45.583 1.00 92.88 191 ALA A CA 1
ATOM 1440 C C . ALA A 1 191 ? 33.996 0.059 -46.692 1.00 92.88 191 ALA A C 1
ATOM 1442 O O . ALA A 1 191 ? 34.079 -0.371 -47.831 1.00 92.88 191 ALA A O 1
ATOM 1443 N N . ALA A 1 192 ? 33.196 1.083 -46.378 1.00 91.12 192 ALA A N 1
ATOM 1444 C CA . ALA A 1 192 ? 32.426 1.834 -47.371 1.00 91.12 192 ALA A CA 1
ATOM 1445 C C . ALA A 1 192 ? 33.262 2.873 -48.150 1.00 91.12 192 ALA A C 1
ATOM 1447 O O . ALA A 1 192 ? 32.788 3.402 -49.153 1.00 91.12 192 ALA A O 1
ATOM 1448 N N . LEU A 1 193 ? 34.469 3.201 -47.670 1.00 89.00 193 LEU A N 1
ATOM 1449 C CA . LEU A 1 193 ? 35.399 4.151 -48.295 1.00 89.00 193 LEU A CA 1
ATOM 1450 C C . LEU A 1 193 ? 36.461 3.474 -49.183 1.00 89.00 193 LEU A C 1
ATOM 1452 O O . LEU A 1 193 ? 37.172 4.181 -49.899 1.00 89.00 193 LEU A O 1
ATOM 1456 N N . LEU A 1 194 ? 36.588 2.146 -49.102 1.00 83.38 194 LEU A N 1
ATOM 1457 C CA . LEU A 1 194 ? 37.482 1.302 -49.905 1.00 83.38 194 LEU A CA 1
ATOM 1458 C C . LEU A 1 194 ? 36.731 0.704 -51.099 1.00 83.38 194 LEU A C 1
ATOM 1460 O O . LEU A 1 194 ? 37.364 0.602 -52.172 1.00 83.38 194 LEU A O 1
#

Sequence (194 aa):
MPLSRRRGNLRSGAKQPLRDCPGSLTEKPLSEGPIRAGFHRIAYSDGRSVAPGGISCAVLEAGELRLAVISVDGNNIAADFKPILMSRLRSLGVLPVVATTDTHLYTGAISGVDYYTVGSFNREILLELCTECVEEASKRVRSATLCYACYTHRSRYLDASALKHLSVVTRSNIRDGLALVLLTLLTTALAALL

Radius of gyration: 25.59 Å; Cα contacts (8 Å, |Δi|>4): 259; chains: 1; bounding box: 53×62×81 Å

Mean predicted aligned error: 11.78 Å

Solvent-accessible surface area (backbone atoms only — not comparable to full-atom values): 11563 Å² total; per-residue (Å²): 137,86,84,79,88,78,88,75,83,93,79,74,91,85,83,77,85,84,86,80,69,97,65,81,77,83,68,80,75,93,57,65,64,74,41,27,40,8,63,30,71,46,86,45,59,76,85,51,27,30,35,79,73,10,38,36,22,39,28,40,36,25,62,89,44,40,36,31,43,36,37,38,26,14,29,58,62,31,81,78,43,52,61,52,48,45,53,62,41,35,76,73,73,31,52,62,44,84,46,52,65,55,64,58,83,51,37,57,87,44,89,93,38,66,76,42,32,28,60,75,62,64,48,67,61,52,48,49,53,53,47,48,28,49,53,53,2,54,76,50,54,36,85,48,83,90,82,86,85,89,79,94,77,95,74,92,75,84,46,75,65,56,51,50,52,53,51,53,52,52,51,50,52,53,52,54,51,50,52,48,51,51,51,51,53,52,52,53,54,52,62,74,74,108

Nearest PDB structures (foldseek):
  5okm-assembly1_A  TM=5.331E-01  e=9.776E-01  Homo sapiens
  5okn-assembly4_D  TM=5.501E-01  e=1.112E+00  Homo sapiens
  5okm-assembly2_B  TM=4.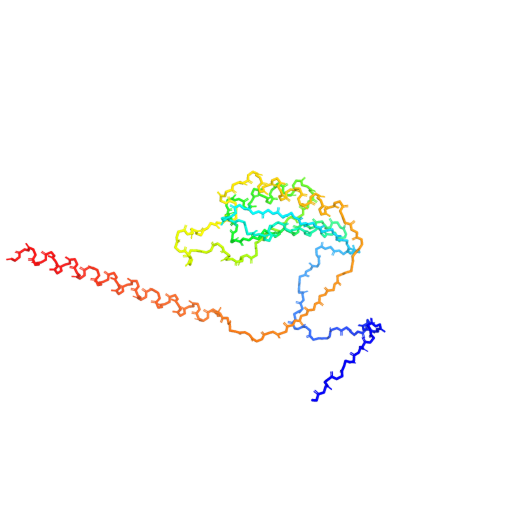376E-01  e=8.056E-01  Homo sapiens
  2xsw-assembly1_A  TM=4.195E-01  e=6.639E-01  Homo sapiens
  7aer-assembly1_A  TM=3.109E-01  e=4.307E+00  Shewanella oneidensis MR-1

Foldseek 3Di:
DDDDDDDDDPPDPPDDDDPDDPDDVPDDDPAAAFKKKFKFFDQDDPPAFFDRSAKIWMWIDGHLATAIEIETEGAAADPVLVVVLQVLQVVVVHRYDYYYPRPCPQPCVDPPRHRDHHCPPPSVVSSVVNNVRRVNRVVRIDGDDDDDDDDDDDDDDCDPVNVVVVVVVVVVCVVVVVVVVVVVVVVVVVVVVD

Secondary structure (DSSP, 8-state):
----------S-------S--S----SPPS--S--EEEEEEE----SSSEEEEEEEEEEEEETTEEEEEEEEEES-B-TTHHHHHHHHHHTTTSEEEEEE----TT-TTSTT---PPBTSS-HHHHHHHHHHHHHHHHHT-EE----------------HHHHHHHHHHHHHHHHHHHHHHHHHHHHHHHHHH-

pLDDT: mean 84.25, std 20.74, range [28.41, 98.69]